Protein AF-A0A9N9JB20-F1 (afdb_monomer_lite)

Structure (mmCIF, N/CA/C/O backbone):
data_AF-A0A9N9JB20-F1
#
_entry.id   AF-A0A9N9JB20-F1
#
loop_
_atom_site.group_PDB
_atom_site.id
_atom_site.type_symbol
_atom_site.label_atom_id
_atom_site.label_alt_id
_atom_site.label_comp_id
_atom_site.label_asym_id
_atom_site.label_entity_id
_atom_site.label_seq_id
_atom_site.pdbx_PDB_ins_code
_atom_site.Cartn_x
_atom_site.Cartn_y
_atom_site.Cartn_z
_atom_site.occupancy
_atom_site.B_iso_or_equiv
_atom_site.auth_seq_id
_atom_site.auth_comp_id
_atom_site.auth_asym_id
_atom_site.auth_atom_id
_atom_site.pdbx_PDB_model_num
ATOM 1 N N . TYR A 1 1 ? -13.463 -4.951 7.969 1.00 92.50 1 TYR A N 1
ATOM 2 C CA . TYR A 1 1 ? -14.503 -5.525 8.851 1.00 92.50 1 TYR A CA 1
ATOM 3 C C . TYR A 1 1 ? -14.177 -5.339 10.314 1.00 92.50 1 TYR A C 1
ATOM 5 O O . TYR A 1 1 ? -14.981 -4.736 11.003 1.00 92.50 1 TYR A O 1
ATOM 13 N N . THR A 1 2 ? -13.013 -5.791 10.786 1.00 94.62 2 THR A N 1
ATOM 14 C CA . THR A 1 2 ? -12.654 -5.718 12.212 1.00 94.62 2 THR A CA 1
ATOM 15 C C . THR A 1 2 ? -12.675 -4.298 12.781 1.00 94.62 2 THR A C 1
ATOM 17 O O . THR A 1 2 ? -13.258 -4.097 13.837 1.00 94.62 2 THR A O 1
ATOM 20 N N . SER A 1 3 ? -12.116 -3.312 12.066 1.00 96.00 3 SER A N 1
ATOM 21 C CA . SER A 1 3 ? -12.174 -1.902 12.481 1.00 96.00 3 SER A CA 1
ATOM 22 C C . SER A 1 3 ? -13.611 -1.396 12.612 1.00 96.00 3 SER A C 1
ATOM 24 O O . SER A 1 3 ? -13.996 -0.926 13.671 1.00 96.00 3 SER A O 1
ATOM 26 N N . LEU A 1 4 ? -14.433 -1.602 11.575 1.00 95.94 4 LEU A N 1
ATOM 27 C CA . LEU A 1 4 ? -15.848 -1.211 11.567 1.00 95.94 4 LEU A CA 1
ATOM 28 C C . LEU A 1 4 ? -16.636 -1.840 12.721 1.00 95.94 4 LEU A C 1
ATOM 30 O O . LEU A 1 4 ? -17.477 -1.179 13.316 1.00 95.94 4 LEU A O 1
ATOM 34 N N . TYR A 1 5 ? -16.370 -3.109 13.035 1.00 96.81 5 TYR A N 1
ATOM 35 C CA . TYR A 1 5 ? -17.018 -3.790 14.151 1.00 96.81 5 TYR A CA 1
ATOM 36 C C . TYR A 1 5 ? -16.593 -3.204 15.503 1.00 96.81 5 TYR A C 1
ATOM 38 O O . TYR A 1 5 ? -17.445 -2.972 16.355 1.00 96.81 5 TYR A O 1
ATOM 46 N N . ALA A 1 6 ? -15.298 -2.933 15.689 1.00 97.25 6 ALA A N 1
ATOM 47 C CA . ALA A 1 6 ? -14.780 -2.324 16.912 1.00 97.25 6 ALA A CA 1
ATOM 48 C C . ALA A 1 6 ? -15.317 -0.895 17.114 1.00 97.25 6 ALA A C 1
ATOM 50 O O . ALA A 1 6 ? -15.801 -0.579 18.200 1.00 97.25 6 ALA A O 1
ATOM 51 N N . ASP A 1 7 ? -15.317 -0.078 16.056 1.00 96.94 7 ASP A N 1
ATOM 52 C CA . ASP A 1 7 ? -15.863 1.284 16.068 1.00 96.94 7 ASP A CA 1
ATOM 53 C C . ASP A 1 7 ? -17.374 1.274 16.351 1.00 96.94 7 ASP A C 1
ATOM 55 O O . ASP A 1 7 ? -17.862 2.074 17.148 1.00 96.94 7 ASP A O 1
ATOM 59 N N . TYR A 1 8 ? -18.118 0.336 15.752 1.00 97.62 8 TYR A N 1
ATOM 60 C CA . TYR A 1 8 ? -19.545 0.157 16.023 1.00 97.62 8 TYR A CA 1
ATOM 61 C C . TYR A 1 8 ? -19.809 -0.260 17.473 1.00 97.62 8 TYR A C 1
ATOM 63 O O . TYR A 1 8 ? -20.662 0.336 18.124 1.00 97.62 8 TYR A O 1
ATOM 71 N N . ALA A 1 9 ? -19.079 -1.250 17.995 1.00 96.94 9 ALA A N 1
ATOM 72 C CA . ALA A 1 9 ? -19.239 -1.715 19.371 1.00 96.94 9 ALA A CA 1
ATOM 73 C C . ALA A 1 9 ? -18.931 -0.603 20.386 1.00 96.94 9 ALA A C 1
ATOM 75 O O . ALA A 1 9 ? -19.687 -0.414 21.336 1.00 96.94 9 ALA A O 1
ATOM 76 N N . PHE A 1 10 ? -17.867 0.171 20.148 1.00 97.62 10 PHE A N 1
ATOM 77 C CA . PHE A 1 10 ? -17.539 1.351 20.943 1.00 97.62 10 PHE A CA 1
ATOM 78 C C . PHE A 1 10 ? -18.655 2.401 20.873 1.00 97.62 10 PHE A C 1
ATOM 80 O O . PHE A 1 10 ? -19.163 2.832 21.904 1.00 97.62 10 PHE A O 1
ATOM 87 N N . ALA A 1 11 ? -19.099 2.771 19.669 1.00 97.25 11 ALA A N 1
ATOM 88 C CA . ALA A 1 11 ? -20.143 3.777 19.488 1.00 97.25 11 ALA A CA 1
ATOM 89 C C . ALA A 1 11 ? -21.487 3.362 20.114 1.00 97.25 11 ALA A C 1
ATOM 91 O O . ALA A 1 11 ? -22.159 4.188 20.728 1.00 97.25 11 ALA A O 1
ATOM 92 N N . ALA A 1 12 ? -21.864 2.087 19.995 1.00 97.06 12 ALA A N 1
ATOM 93 C CA . ALA A 1 12 ? -23.092 1.541 20.569 1.00 97.06 12 ALA A CA 1
ATOM 94 C C . ALA A 1 12 ? -23.058 1.472 22.106 1.00 97.06 12 ALA A C 1
ATOM 96 O O . ALA A 1 12 ? -24.106 1.548 22.743 1.00 97.06 12 ALA A O 1
ATOM 97 N N . ALA A 1 13 ? -21.872 1.366 22.709 1.00 95.81 13 ALA A N 1
ATOM 98 C CA . ALA A 1 13 ? -21.700 1.333 24.159 1.00 95.81 13 ALA A CA 1
ATOM 99 C C . ALA A 1 13 ? -21.730 2.730 24.818 1.00 95.81 13 ALA A C 1
ATOM 101 O O . ALA A 1 13 ? -22.055 2.837 26.001 1.00 95.81 13 ALA A O 1
ATOM 102 N N . ILE A 1 14 ? -21.478 3.810 24.063 1.00 95.62 14 ILE A N 1
ATOM 103 C CA . ILE A 1 14 ? -21.560 5.200 24.554 1.00 95.62 14 ILE A CA 1
ATOM 104 C C . ILE A 1 14 ? -22.923 5.546 25.185 1.00 95.62 14 ILE A C 1
ATOM 106 O O . ILE A 1 14 ? -22.920 6.022 26.320 1.00 95.62 14 ILE A O 1
ATOM 110 N N . PRO A 1 15 ? -24.083 5.359 24.518 1.00 95.44 15 PRO A N 1
ATOM 111 C CA . PRO A 1 15 ? -25.370 5.742 25.104 1.00 95.44 15 PRO A CA 1
ATOM 112 C C . PRO A 1 15 ? -25.672 4.982 26.400 1.00 95.44 15 PRO A C 1
ATOM 114 O O . PRO A 1 15 ? -26.146 5.592 27.354 1.00 95.44 15 PRO A O 1
ATOM 117 N N . ILE A 1 16 ? -25.320 3.693 26.460 1.00 94.12 16 ILE A N 1
ATOM 118 C CA . ILE A 1 16 ? -25.512 2.842 27.644 1.00 94.12 16 ILE A CA 1
ATOM 119 C C . ILE A 1 16 ? -24.670 3.366 28.813 1.00 94.12 16 ILE A C 1
ATOM 121 O O . ILE A 1 16 ? -25.163 3.508 29.929 1.00 94.12 16 ILE A O 1
ATOM 125 N N . LEU A 1 17 ? -23.407 3.716 28.552 1.00 93.19 17 LEU A N 1
ATOM 126 C CA . LEU A 1 17 ? -22.526 4.290 29.566 1.00 93.19 17 LEU A CA 1
ATOM 127 C C . LEU A 1 17 ? -23.068 5.628 30.089 1.00 93.19 17 LEU A C 1
ATOM 129 O O . LEU A 1 17 ? -23.046 5.880 31.291 1.00 93.19 17 LEU A O 1
ATOM 133 N N . VAL A 1 18 ? -23.564 6.489 29.197 1.00 93.69 18 VAL A N 1
ATOM 134 C CA . VAL A 1 18 ? -24.140 7.789 29.573 1.00 93.69 18 VAL A CA 1
ATOM 135 C C . VAL A 1 18 ? -25.374 7.617 30.459 1.00 93.69 18 VAL A C 1
ATOM 137 O O . VAL A 1 18 ? -25.566 8.408 31.379 1.00 93.69 18 VAL A O 1
ATOM 140 N N . GLU A 1 19 ? -26.205 6.611 30.200 1.00 93.62 19 GLU A N 1
ATOM 141 C CA . GLU A 1 19 ? -27.372 6.298 31.027 1.00 93.62 19 GLU A CA 1
ATOM 142 C C . GLU A 1 19 ? -26.961 5.795 32.417 1.00 93.62 19 GLU A C 1
ATOM 144 O O . GLU A 1 19 ? -27.399 6.365 33.414 1.00 93.62 19 GLU A O 1
ATOM 149 N N . GLN A 1 20 ? -26.019 4.847 32.501 1.00 91.38 20 GLN A N 1
ATOM 150 C CA . GLN A 1 20 ? -25.495 4.359 33.786 1.00 91.38 20 GLN A CA 1
ATOM 151 C C . GLN A 1 20 ? -24.885 5.479 34.640 1.00 91.38 20 GLN A C 1
ATOM 153 O O . GLN A 1 20 ? -25.087 5.512 35.852 1.00 91.38 20 GLN A O 1
ATOM 158 N N . LEU A 1 21 ? -24.183 6.424 34.007 1.00 90.69 21 LEU A N 1
ATOM 159 C CA . LEU A 1 21 ? -23.616 7.593 34.684 1.00 90.69 21 LEU A CA 1
ATOM 160 C C . LEU A 1 21 ? -24.681 8.589 35.163 1.00 90.69 21 LEU A C 1
ATOM 162 O O . LEU A 1 21 ? -24.463 9.275 36.156 1.00 90.69 21 LEU A O 1
ATOM 166 N N . LYS A 1 22 ? -25.811 8.712 34.456 1.00 93.88 22 LYS A N 1
ATOM 167 C CA . LYS A 1 22 ? -26.908 9.613 34.845 1.00 93.88 22 LYS A CA 1
ATOM 168 C C . LYS A 1 22 ? -27.728 9.069 36.005 1.00 93.88 22 LYS A C 1
ATOM 170 O O . LYS A 1 22 ? -28.198 9.853 36.821 1.00 93.88 22 LYS A O 1
ATOM 175 N N . GLU A 1 23 ? -27.926 7.757 36.045 1.00 92.31 23 GLU A N 1
ATOM 176 C CA . GLU A 1 23 ? -28.722 7.091 37.078 1.00 92.31 23 GLU A CA 1
ATOM 177 C C . GLU A 1 23 ? -27.938 6.828 38.374 1.00 92.31 23 GLU A C 1
ATOM 179 O O . GLU A 1 23 ? -28.487 6.239 39.300 1.00 92.31 23 GLU A O 1
ATOM 184 N N . ASP A 1 24 ? -26.671 7.265 38.448 1.00 81.56 24 ASP A N 1
ATOM 185 C CA . ASP A 1 24 ? -25.741 6.993 39.559 1.00 81.56 24 ASP A CA 1
ATOM 186 C C . ASP A 1 24 ? -25.660 5.485 39.888 1.00 81.56 24 ASP A C 1
ATOM 188 O O . ASP A 1 24 ? -25.503 5.051 41.032 1.00 81.56 24 ASP A O 1
ATOM 192 N N . ASN A 1 25 ? -25.813 4.666 38.842 1.00 83.25 25 ASN A N 1
ATOM 193 C CA . ASN A 1 25 ? -25.806 3.215 38.914 1.00 83.25 25 ASN A CA 1
ATOM 194 C C . ASN A 1 25 ? -24.368 2.682 38.959 1.00 83.25 25 ASN A C 1
ATOM 196 O O . ASN A 1 25 ? -23.417 3.312 38.490 1.00 83.25 25 ASN A O 1
ATOM 200 N N . TYR A 1 26 ? -24.200 1.462 39.478 1.00 86.12 26 TYR A N 1
ATOM 201 C CA . TYR A 1 26 ? -22.916 0.769 39.401 1.00 86.12 26 TYR A CA 1
ATOM 202 C C . TYR A 1 26 ? -22.515 0.559 37.937 1.00 86.12 26 TYR A C 1
ATOM 204 O O . TYR A 1 26 ? -23.263 -0.032 37.157 1.00 86.12 26 TYR A O 1
ATOM 212 N N . LEU A 1 27 ? -21.317 1.024 37.576 1.00 87.50 27 LEU A N 1
ATOM 213 C CA . LEU A 1 27 ? -20.781 0.845 36.232 1.00 87.50 27 LEU A CA 1
ATOM 214 C C . LEU A 1 27 ? -20.499 -0.631 35.959 1.00 87.50 27 LEU A C 1
ATOM 216 O O . LEU A 1 27 ? -19.773 -1.288 36.710 1.00 87.50 27 LEU A O 1
ATOM 220 N N . ASP A 1 28 ? -21.024 -1.133 34.844 1.00 91.94 28 ASP A N 1
ATOM 221 C CA . ASP A 1 28 ? -20.719 -2.487 34.402 1.00 91.94 28 ASP A CA 1
ATOM 222 C C . ASP A 1 28 ? -19.271 -2.553 33.896 1.00 91.94 28 ASP A C 1
ATOM 224 O O . ASP A 1 28 ? -18.893 -1.940 32.893 1.00 91.94 28 ASP A O 1
ATOM 228 N N . ILE A 1 29 ? -18.441 -3.332 34.588 1.00 93.38 29 ILE A N 1
ATOM 229 C CA . ILE A 1 29 ? -17.039 -3.528 34.221 1.00 93.38 29 ILE A CA 1
ATOM 230 C C . ILE A 1 29 ? -16.881 -4.117 32.815 1.00 93.38 29 ILE A C 1
ATOM 232 O O . ILE A 1 29 ? -15.920 -3.790 32.120 1.00 93.38 29 ILE A O 1
ATOM 236 N N . GLN A 1 30 ? -17.826 -4.947 32.364 1.00 95.44 30 GLN A N 1
ATOM 237 C CA . GLN A 1 30 ? -17.799 -5.524 31.023 1.00 95.44 30 GLN A CA 1
ATOM 238 C C . GLN A 1 30 ? -17.970 -4.432 29.965 1.00 95.44 30 GLN A C 1
ATOM 240 O O . GLN A 1 30 ? -17.252 -4.434 28.964 1.00 95.44 30 GLN A O 1
ATOM 245 N N . LEU A 1 31 ? -18.851 -3.457 30.221 1.00 94.69 31 LEU A N 1
ATOM 246 C CA . LEU A 1 31 ? -19.066 -2.303 29.350 1.00 94.69 31 LEU A CA 1
ATOM 247 C C . LEU A 1 31 ? -17.811 -1.428 29.270 1.00 94.69 31 LEU A C 1
ATOM 249 O O . LEU A 1 31 ? -17.410 -1.023 28.181 1.00 94.69 31 LEU A O 1
ATOM 253 N N . ILE A 1 32 ? -17.144 -1.188 30.403 1.00 94.50 32 ILE A N 1
ATOM 254 C CA . ILE A 1 32 ? -15.884 -0.429 30.439 1.00 94.50 32 ILE A CA 1
ATOM 255 C C . ILE A 1 32 ? -14.799 -1.142 29.622 1.00 94.50 32 ILE A C 1
ATOM 257 O O . ILE A 1 32 ? -14.132 -0.516 28.796 1.00 94.50 32 ILE A O 1
ATOM 261 N N . VAL A 1 33 ? -14.622 -2.453 29.814 1.00 96.75 33 VAL A N 1
ATOM 262 C CA . VAL A 1 33 ? -13.631 -3.239 29.063 1.00 96.75 33 VAL A CA 1
ATOM 263 C C . VAL A 1 33 ? -13.950 -3.231 27.566 1.00 96.75 33 VAL A C 1
ATOM 265 O O . VAL A 1 33 ? -13.049 -3.008 26.756 1.00 96.75 33 VAL A O 1
ATOM 268 N N . LEU A 1 34 ? -15.221 -3.408 27.191 1.00 96.81 34 LEU A N 1
ATOM 269 C CA . LEU A 1 34 ? -15.679 -3.324 25.803 1.00 96.81 34 LEU A CA 1
ATOM 270 C C . LEU A 1 34 ? -15.350 -1.959 25.188 1.00 96.81 34 LEU A C 1
ATOM 272 O O . LEU A 1 34 ? -14.844 -1.905 24.070 1.00 96.81 34 LEU A O 1
ATOM 276 N N . MET A 1 35 ? -15.588 -0.872 25.923 1.00 96.50 35 MET A N 1
ATOM 277 C CA . MET A 1 35 ? -15.289 0.493 25.487 1.00 96.50 35 MET A CA 1
ATOM 278 C C . MET A 1 35 ? -13.790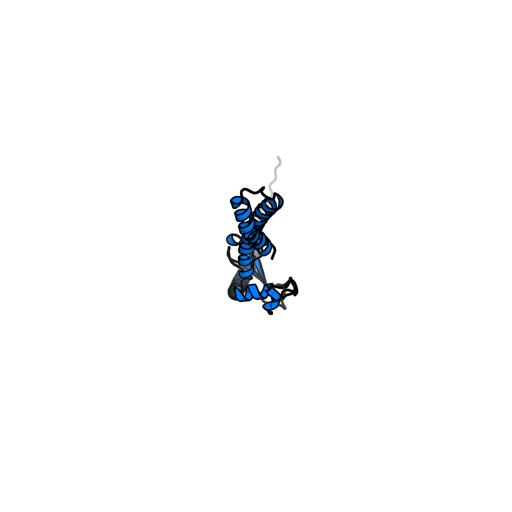 0.703 25.255 1.00 96.50 35 MET A C 1
ATOM 280 O O . MET A 1 35 ? -13.393 1.214 24.209 1.00 96.50 35 MET A O 1
ATOM 284 N N . ILE A 1 36 ? -12.943 0.277 26.197 1.00 97.00 36 ILE A N 1
ATOM 285 C CA . ILE A 1 36 ? -11.486 0.433 26.086 1.00 97.00 36 ILE A CA 1
ATOM 286 C C . ILE A 1 36 ? -10.948 -0.368 24.899 1.00 97.00 36 ILE A C 1
ATOM 288 O O . ILE A 1 36 ? -10.198 0.165 24.079 1.00 97.00 36 ILE A O 1
ATOM 292 N N . LEU A 1 37 ? -11.334 -1.642 24.785 1.00 97.38 37 LEU A N 1
ATOM 293 C CA . LEU A 1 37 ? -10.872 -2.502 23.698 1.00 97.38 37 LEU A CA 1
ATOM 294 C C . LEU A 1 37 ? -11.432 -2.047 22.346 1.00 97.38 37 LEU A C 1
ATOM 296 O O . LEU A 1 37 ? -10.683 -1.988 21.373 1.00 97.38 37 LEU A O 1
ATOM 300 N N . GLY A 1 38 ? -12.714 -1.684 22.288 1.00 97.50 38 GLY A N 1
ATOM 301 C CA . GLY A 1 38 ? -13.365 -1.158 21.090 1.00 97.50 38 GLY A CA 1
ATOM 302 C C . GLY A 1 38 ? -12.679 0.106 20.580 1.00 97.50 38 GLY A C 1
ATOM 303 O O . GLY A 1 38 ? -12.332 0.174 19.405 1.00 97.50 38 GLY A O 1
ATOM 304 N N . PHE A 1 39 ? -12.375 1.054 21.471 1.00 97.50 39 PHE A N 1
ATOM 305 C CA . PHE A 1 39 ? -11.629 2.261 21.121 1.00 97.50 39 PHE A CA 1
ATOM 306 C C . PHE A 1 39 ? -10.208 1.954 20.632 1.00 97.50 39 PHE A C 1
ATOM 308 O O . PHE A 1 39 ? -9.802 2.434 19.574 1.00 97.50 39 PHE A O 1
ATOM 315 N N . LEU A 1 40 ? -9.450 1.140 21.377 1.00 97.88 40 LEU A N 1
ATOM 316 C CA . LEU A 1 40 ? -8.057 0.831 21.050 1.00 97.88 40 LEU A CA 1
ATOM 317 C C . LEU A 1 40 ? -7.940 0.120 19.696 1.00 97.88 40 LEU A C 1
ATOM 319 O O . LEU A 1 40 ? -7.156 0.534 18.839 1.00 97.88 40 LEU A O 1
ATOM 323 N N . PHE A 1 41 ? -8.722 -0.943 19.495 1.00 97.19 41 PHE A N 1
ATOM 324 C CA . PHE A 1 41 ? -8.703 -1.701 18.247 1.00 97.19 41 PHE A CA 1
ATOM 325 C C . PHE A 1 41 ? -9.339 -0.926 17.096 1.00 97.19 41 PHE A C 1
ATOM 327 O O . PHE A 1 41 ? -8.809 -0.982 15.988 1.00 97.19 41 PHE A O 1
ATOM 334 N N . GLY A 1 42 ? -10.420 -0.185 17.341 1.00 97.62 42 GLY A N 1
ATOM 335 C CA . GLY A 1 42 ? -11.061 0.675 16.350 1.00 97.62 42 GLY A CA 1
ATOM 336 C C . GLY A 1 42 ? -10.084 1.703 15.790 1.00 97.62 42 GLY A C 1
ATOM 337 O O . GLY A 1 42 ? -9.765 1.679 14.600 1.00 97.62 42 GLY A O 1
ATOM 338 N N . LEU A 1 43 ? -9.475 2.506 16.666 1.00 96.94 43 LEU A N 1
ATOM 339 C CA . LEU A 1 43 ? -8.506 3.531 16.279 1.00 96.94 43 LEU A CA 1
ATOM 340 C C . LEU A 1 43 ? -7.295 2.942 15.538 1.00 96.94 43 LEU A C 1
ATOM 342 O O . LEU A 1 43 ? -6.930 3.420 14.458 1.00 96.94 43 LEU A O 1
ATOM 346 N N . LEU A 1 44 ? -6.678 1.892 16.093 1.00 97.62 44 LEU A N 1
ATOM 347 C CA . LEU A 1 44 ? -5.479 1.278 15.519 1.00 97.62 44 LEU A CA 1
ATOM 348 C C . LEU A 1 44 ? -5.761 0.656 14.145 1.00 97.62 44 LEU A C 1
ATOM 350 O O . LEU A 1 44 ? -5.031 0.903 13.182 1.00 97.62 44 LEU A O 1
ATOM 354 N N . LEU A 1 45 ? -6.821 -0.149 14.040 1.00 97.44 45 LEU A N 1
ATOM 355 C CA . LEU A 1 45 ? -7.147 -0.866 12.810 1.00 97.44 45 LEU A CA 1
ATOM 356 C C . LEU A 1 45 ? -7.709 0.065 11.742 1.00 97.44 45 LEU A C 1
ATOM 358 O O . LEU A 1 45 ? -7.457 -0.167 10.559 1.00 97.44 45 LEU A O 1
ATOM 362 N N . THR A 1 46 ? -8.422 1.125 12.120 1.00 97.38 46 THR A N 1
ATOM 363 C CA . THR A 1 46 ? -8.857 2.159 11.177 1.00 97.38 46 THR A CA 1
ATOM 364 C C . THR A 1 46 ? -7.650 2.887 10.594 1.00 97.38 46 THR A C 1
ATOM 366 O O . THR A 1 46 ? -7.519 2.942 9.370 1.00 97.38 46 THR A O 1
ATOM 369 N N . GLY A 1 47 ? -6.699 3.335 11.422 1.00 96.56 47 GLY A N 1
ATOM 370 C CA . GLY A 1 47 ? -5.454 3.944 10.939 1.00 96.56 47 GLY A CA 1
ATOM 371 C C . GLY A 1 47 ? -4.664 3.018 10.006 1.00 96.56 47 GLY A C 1
ATOM 372 O O . GLY A 1 47 ? -4.282 3.412 8.902 1.00 96.56 47 GLY A O 1
ATOM 373 N N . PHE A 1 48 ? -4.493 1.755 10.404 1.00 96.31 48 PHE A N 1
ATOM 374 C CA . PHE A 1 48 ? -3.830 0.737 9.587 1.00 96.31 48 PHE A CA 1
ATOM 375 C C . PHE A 1 48 ? -4.546 0.507 8.246 1.00 96.31 48 PHE A C 1
ATOM 377 O O . PHE A 1 48 ? -3.910 0.494 7.191 1.00 96.31 48 PHE A O 1
ATOM 384 N N . THR A 1 49 ? -5.877 0.392 8.264 1.00 95.88 49 THR A N 1
ATOM 385 C CA . THR A 1 49 ? -6.693 0.185 7.058 1.00 95.88 49 THR A CA 1
ATOM 386 C C . THR A 1 49 ? -6.562 1.359 6.094 1.00 95.88 49 THR A C 1
ATOM 388 O O . THR A 1 49 ? -6.406 1.142 4.893 1.00 95.88 49 THR A O 1
ATOM 391 N N . LEU A 1 50 ? -6.575 2.598 6.593 1.00 95.69 50 LEU A N 1
ATOM 392 C CA . LEU A 1 50 ? -6.413 3.792 5.761 1.00 95.69 50 LEU A CA 1
ATOM 393 C C . LEU A 1 50 ? -5.057 3.795 5.052 1.00 95.69 50 LEU A C 1
ATOM 395 O O . LEU A 1 50 ? -5.003 3.950 3.831 1.00 95.69 50 LEU A O 1
ATOM 399 N N . VAL A 1 51 ? -3.969 3.545 5.785 1.00 95.56 51 VAL A N 1
ATOM 400 C CA . VAL A 1 51 ? -2.621 3.477 5.204 1.00 95.56 51 VAL A CA 1
ATOM 401 C C . VAL A 1 51 ? -2.538 2.372 4.147 1.00 95.56 51 VAL A C 1
ATOM 403 O O . VAL A 1 51 ? -2.127 2.633 3.016 1.00 95.56 51 VAL A O 1
ATOM 406 N N . HIS A 1 52 ? -3.004 1.162 4.453 1.00 95.06 52 HIS A N 1
ATOM 407 C CA . HIS A 1 52 ? -2.985 0.047 3.500 1.00 95.06 52 HIS A CA 1
ATOM 408 C C . HIS A 1 52 ? -3.882 0.278 2.279 1.00 95.06 52 HIS A C 1
ATOM 410 O O . HIS A 1 52 ? -3.537 -0.139 1.172 1.00 95.06 52 HIS A O 1
ATOM 416 N N . THR A 1 53 ? -4.982 1.014 2.437 1.00 95.00 53 THR A N 1
ATOM 417 C CA . THR A 1 53 ? -5.823 1.435 1.311 1.00 95.00 53 THR A CA 1
ATOM 418 C C . THR A 1 53 ? -5.031 2.320 0.350 1.00 95.00 53 THR A C 1
ATOM 420 O O . THR A 1 53 ? -5.114 2.129 -0.863 1.00 95.00 53 THR A O 1
ATOM 423 N N . THR A 1 54 ? -4.194 3.236 0.853 1.00 94.50 54 THR A N 1
ATOM 424 C CA . THR A 1 54 ? -3.333 4.050 -0.027 1.00 94.50 54 THR A CA 1
ATOM 425 C C . THR A 1 54 ? -2.327 3.201 -0.804 1.00 94.50 54 THR A C 1
ATOM 427 O O . THR A 1 54 ? -2.121 3.436 -1.996 1.00 94.50 54 THR A O 1
ATOM 430 N N . TYR A 1 55 ? -1.756 2.174 -0.170 1.00 95.19 55 TYR A N 1
ATOM 431 C CA . TYR A 1 55 ? -0.821 1.252 -0.816 1.00 95.19 55 TYR A CA 1
ATOM 432 C C . TYR A 1 55 ? -1.501 0.466 -1.936 1.00 95.19 55 TYR A C 1
ATOM 434 O O . TYR A 1 55 ? -0.972 0.395 -3.044 1.00 95.19 55 TYR A O 1
ATOM 442 N N . LEU A 1 56 ? -2.718 -0.018 -1.691 1.00 94.06 56 LEU A N 1
ATOM 443 C CA . LEU A 1 56 ? -3.522 -0.731 -2.678 1.00 94.06 56 LEU A CA 1
ATOM 444 C C . LEU A 1 56 ? -3.901 0.161 -3.869 1.00 94.06 56 LEU A C 1
ATOM 446 O O . LEU A 1 56 ? -3.738 -0.235 -5.022 1.00 94.06 56 LEU A O 1
ATOM 450 N N . LEU A 1 57 ? -4.309 1.408 -3.617 1.00 94.56 57 LEU A N 1
ATOM 451 C CA . LEU A 1 57 ? -4.606 2.382 -4.676 1.00 94.56 57 LEU A CA 1
ATOM 452 C C . LEU A 1 57 ? -3.379 2.747 -5.512 1.00 94.56 57 LEU A C 1
ATOM 454 O O . LEU A 1 57 ? -3.513 3.176 -6.656 1.00 94.56 57 LEU A O 1
ATOM 458 N N . GLN A 1 58 ? -2.179 2.578 -4.971 1.00 93.62 58 GLN A N 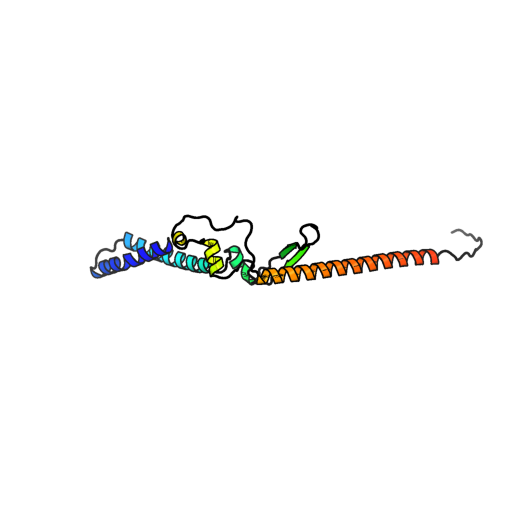1
ATOM 459 C CA . GLN A 1 58 ? -0.927 2.854 -5.668 1.00 93.62 58 GLN A CA 1
ATOM 460 C C . GLN A 1 58 ? -0.250 1.577 -6.173 1.00 93.62 58 GLN A C 1
ATOM 462 O O . GLN A 1 58 ? 0.829 1.683 -6.745 1.00 93.62 58 GLN A O 1
ATOM 467 N N . ASN A 1 59 ? -0.878 0.410 -5.994 1.00 94.88 59 ASN A N 1
ATOM 468 C CA . ASN A 1 59 ? -0.318 -0.906 -6.297 1.00 94.88 59 ASN A CA 1
ATOM 469 C C . ASN A 1 59 ? 1.104 -1.067 -5.737 1.00 94.88 59 ASN A C 1
ATOM 471 O O . ASN A 1 59 ? 2.068 -1.235 -6.480 1.00 94.88 59 ASN A O 1
ATOM 475 N N . ARG A 1 60 ? 1.231 -0.888 -4.419 1.00 93.50 60 ARG A N 1
ATOM 476 C CA . ARG A 1 60 ? 2.481 -1.059 -3.676 1.00 93.50 60 ARG A CA 1
ATOM 477 C C . ARG A 1 60 ? 2.286 -2.027 -2.528 1.00 93.50 60 ARG A C 1
ATOM 479 O O . ARG A 1 60 ? 1.273 -1.973 -1.836 1.00 93.50 60 ARG A O 1
ATOM 486 N N . THR A 1 61 ? 3.284 -2.858 -2.275 1.00 93.00 61 THR A N 1
ATOM 487 C CA . THR A 1 61 ? 3.364 -3.638 -1.036 1.00 93.00 61 THR A CA 1
ATOM 488 C C . THR A 1 61 ? 3.949 -2.798 0.103 1.00 93.00 61 THR A C 1
ATOM 490 O O . THR A 1 61 ? 4.568 -1.755 -0.117 1.00 93.00 61 THR A O 1
ATOM 493 N N . THR A 1 62 ? 3.800 -3.256 1.349 1.00 93.31 62 THR A N 1
ATOM 494 C CA . THR A 1 62 ? 4.406 -2.591 2.517 1.00 93.31 62 THR A CA 1
ATOM 495 C C . THR A 1 62 ? 5.936 -2.518 2.420 1.00 93.31 62 THR A C 1
ATOM 497 O O . THR A 1 62 ? 6.540 -1.521 2.801 1.00 93.31 62 THR A O 1
ATOM 500 N N . ILE A 1 63 ? 6.590 -3.540 1.861 1.00 91.19 63 ILE A N 1
ATOM 501 C CA . ILE A 1 63 ? 8.054 -3.545 1.678 1.00 91.19 63 ILE A CA 1
ATOM 502 C C . ILE A 1 63 ? 8.474 -2.474 0.662 1.00 91.19 63 ILE A C 1
ATOM 504 O O . ILE A 1 63 ? 9.470 -1.764 0.841 1.00 91.19 63 ILE A O 1
ATOM 508 N N . GLU A 1 64 ? 7.703 -2.332 -0.413 1.00 90.56 64 GLU A N 1
ATOM 509 C CA . GLU A 1 64 ? 7.928 -1.295 -1.417 1.00 90.56 64 GLU A CA 1
ATOM 510 C C . GLU A 1 64 ? 7.652 0.104 -0.874 1.00 90.56 64 GLU A C 1
ATOM 512 O O . GLU A 1 64 ? 8.383 1.028 -1.223 1.00 90.56 64 GLU A O 1
ATOM 517 N N . SER A 1 65 ? 6.642 0.281 -0.016 1.00 90.19 65 SER A N 1
ATOM 518 C CA . SER A 1 65 ? 6.301 1.592 0.541 1.00 90.19 65 SER A CA 1
ATOM 519 C C . SER A 1 65 ? 7.369 2.111 1.507 1.00 90.19 65 SER A C 1
ATOM 521 O O . SER A 1 65 ? 7.729 3.286 1.421 1.00 90.19 65 SER A O 1
ATOM 523 N N . ILE A 1 66 ? 7.938 1.241 2.351 1.00 92.62 66 ILE A N 1
ATOM 524 C CA . ILE A 1 66 ? 9.004 1.588 3.309 1.00 92.62 66 ILE A CA 1
ATOM 525 C C . ILE A 1 66 ? 10.240 2.141 2.593 1.00 92.62 66 ILE A C 1
ATOM 527 O O . ILE A 1 66 ? 10.835 3.126 3.023 1.00 92.62 66 ILE A O 1
ATOM 531 N N . SER A 1 67 ? 10.621 1.520 1.479 1.00 91.38 67 SER A N 1
ATOM 532 C CA . SER A 1 67 ? 11.835 1.867 0.732 1.00 91.38 67 SER A CA 1
ATOM 533 C C . SER A 1 67 ? 11.573 2.797 -0.454 1.00 91.38 67 SER A C 1
ATOM 535 O O . SER A 1 67 ? 12.501 3.161 -1.168 1.00 91.38 67 SER A O 1
ATOM 537 N N . PHE A 1 68 ? 10.329 3.228 -0.672 1.00 89.50 68 PHE A N 1
ATOM 538 C CA . PHE A 1 68 ? 9.907 3.836 -1.932 1.00 89.50 68 PHE A CA 1
ATOM 539 C C . PHE A 1 68 ? 10.761 5.025 -2.381 1.00 89.50 68 PHE A C 1
ATOM 541 O O . PHE A 1 68 ? 11.122 5.117 -3.549 1.00 89.50 68 PHE A O 1
ATOM 548 N N . ARG A 1 69 ? 11.084 5.943 -1.461 1.00 89.62 69 ARG A N 1
ATOM 549 C CA . ARG A 1 69 ? 11.785 7.190 -1.808 1.00 89.62 69 ARG A CA 1
ATOM 550 C C . ARG A 1 69 ? 13.244 6.980 -2.214 1.00 89.62 69 ARG A C 1
ATOM 552 O O . ARG A 1 69 ? 13.784 7.825 -2.915 1.00 89.62 69 ARG A O 1
ATOM 559 N N . SER A 1 70 ? 13.873 5.893 -1.776 1.00 90.88 70 SER A N 1
ATOM 560 C CA . SER A 1 70 ? 15.285 5.595 -2.047 1.00 90.88 70 SER A CA 1
ATOM 561 C C . SER A 1 70 ? 15.485 4.395 -2.970 1.00 90.88 70 SER A C 1
ATOM 563 O O . SER A 1 70 ? 16.570 4.229 -3.519 1.00 90.88 70 SER A O 1
ATOM 565 N N . ARG A 1 71 ? 14.461 3.558 -3.159 1.00 90.88 71 ARG A N 1
ATOM 566 C CA . ARG A 1 71 ? 14.564 2.324 -3.934 1.00 90.88 71 ARG A CA 1
ATOM 567 C C . ARG A 1 71 ? 14.665 2.603 -5.426 1.00 90.88 71 ARG A C 1
ATOM 569 O O . ARG A 1 71 ? 13.859 3.334 -6.000 1.00 90.88 71 ARG A O 1
ATOM 576 N N . THR A 1 72 ? 15.624 1.932 -6.045 1.00 91.56 72 THR A N 1
ATOM 577 C CA . THR A 1 72 ? 15.788 1.819 -7.490 1.00 91.56 72 THR A CA 1
ATOM 578 C C . THR A 1 72 ? 15.620 0.357 -7.893 1.00 91.56 72 THR A C 1
ATOM 580 O O . THR A 1 72 ? 15.959 -0.559 -7.141 1.00 91.56 72 THR A O 1
ATOM 583 N N . TYR A 1 73 ? 15.057 0.125 -9.073 1.00 90.62 73 TYR A N 1
ATOM 584 C CA . TYR A 1 73 ? 14.896 -1.204 -9.648 1.00 90.62 73 TYR A CA 1
ATOM 585 C C . TYR A 1 73 ? 15.818 -1.335 -10.848 1.00 90.62 73 TYR A C 1
ATOM 587 O O . TYR A 1 73 ? 15.777 -0.495 -11.746 1.00 90.62 73 TYR A O 1
ATOM 595 N N . HIS A 1 74 ? 16.612 -2.401 -10.872 1.00 91.38 74 HIS A N 1
ATOM 596 C CA . HIS A 1 74 ? 17.380 -2.801 -12.045 1.00 91.38 74 HIS A CA 1
ATOM 597 C C . HIS A 1 74 ? 16.557 -3.821 -12.825 1.00 91.38 74 HIS A C 1
ATOM 599 O O . HIS A 1 74 ? 16.329 -4.936 -12.358 1.00 91.38 74 HIS A O 1
ATOM 605 N N . VAL A 1 75 ? 16.070 -3.417 -13.992 1.00 91.50 75 VAL A N 1
ATOM 606 C CA . VAL A 1 75 ? 15.211 -4.237 -14.843 1.00 91.50 75 VAL A CA 1
ATOM 607 C C . VAL A 1 75 ? 16.016 -4.668 -16.059 1.00 91.50 75 VAL A C 1
ATOM 609 O O . VAL A 1 75 ? 16.548 -3.835 -16.794 1.00 91.50 75 VAL A O 1
ATOM 612 N N . ARG A 1 76 ? 16.100 -5.982 -16.274 1.00 89.56 76 ARG A N 1
ATOM 613 C CA . ARG A 1 76 ? 16.638 -6.546 -17.510 1.00 89.56 76 ARG A CA 1
ATOM 614 C C . ARG A 1 76 ? 15.553 -6.481 -18.578 1.00 89.56 76 ARG A C 1
ATOM 616 O O . ARG A 1 76 ? 14.490 -7.072 -18.414 1.00 89.56 76 ARG A O 1
ATOM 623 N N . VAL A 1 77 ? 15.841 -5.778 -19.662 1.00 89.50 77 VAL A N 1
ATOM 624 C CA . VAL A 1 77 ? 14.980 -5.688 -20.838 1.00 89.50 77 VAL A CA 1
ATOM 625 C C . VAL A 1 77 ? 15.604 -6.540 -21.931 1.00 89.50 77 VAL A C 1
ATOM 627 O O . VAL A 1 77 ? 16.742 -6.307 -22.328 1.00 89.50 77 VAL A O 1
ATOM 630 N N . GLN A 1 78 ? 14.869 -7.535 -22.409 1.00 87.38 78 GLN A N 1
ATOM 631 C CA . GLN A 1 78 ? 15.273 -8.335 -23.559 1.00 87.38 78 GLN A CA 1
ATOM 632 C C . GLN A 1 78 ? 14.674 -7.714 -24.824 1.00 87.38 78 GLN A C 1
ATOM 634 O O . GLN A 1 78 ? 13.465 -7.495 -24.881 1.00 87.38 78 GLN A O 1
ATOM 639 N N . PHE A 1 79 ? 15.515 -7.379 -25.803 1.00 82.81 79 PHE A N 1
ATOM 640 C CA . PHE A 1 79 ? 15.066 -6.746 -27.050 1.00 82.81 79 PHE A CA 1
ATOM 641 C C . PHE A 1 79 ? 14.699 -7.772 -28.109 1.00 82.81 79 PHE A C 1
ATOM 643 O O . PHE A 1 79 ? 13.751 -7.564 -28.861 1.00 82.81 79 PHE A O 1
ATOM 650 N N . ASP A 1 80 ? 15.462 -8.860 -28.146 1.00 79.31 80 ASP A N 1
ATOM 651 C CA . ASP A 1 80 ? 15.295 -9.956 -29.080 1.00 79.31 80 ASP A CA 1
ATOM 652 C C . ASP A 1 80 ? 15.073 -11.253 -28.301 1.00 79.31 80 ASP A C 1
ATOM 654 O O . ASP A 1 80 ? 15.833 -11.606 -27.396 1.00 79.31 80 ASP A O 1
ATOM 658 N N . THR A 1 81 ? 13.987 -11.943 -28.630 1.00 77.12 81 THR A N 1
ATOM 659 C CA . THR A 1 81 ? 13.643 -13.218 -27.994 1.00 77.12 81 THR A CA 1
ATOM 660 C C . THR A 1 81 ? 14.524 -14.348 -28.529 1.00 77.12 81 THR A C 1
ATOM 662 O O . THR A 1 81 ? 14.785 -15.305 -27.804 1.00 77.12 81 THR A O 1
ATOM 665 N N . GLU A 1 82 ? 15.023 -14.223 -29.762 1.00 82.88 82 GLU A N 1
ATOM 666 C CA . GLU A 1 82 ? 15.830 -15.243 -30.435 1.00 82.88 82 GLU A CA 1
ATOM 667 C C . GLU A 1 82 ? 17.302 -15.189 -30.019 1.00 82.88 82 GLU A C 1
ATOM 669 O O . GLU A 1 82 ? 17.958 -16.227 -29.953 1.00 82.88 82 GLU A O 1
ATOM 674 N N . ASN A 1 83 ? 17.811 -14.003 -29.670 1.00 80.88 83 ASN A N 1
ATOM 675 C CA . ASN A 1 83 ? 19.163 -13.817 -29.154 1.00 80.88 83 ASN A CA 1
ATOM 676 C C . ASN A 1 83 ? 19.162 -13.598 -27.623 1.00 80.88 83 ASN A C 1
ATOM 678 O O . ASN A 1 83 ? 18.921 -12.478 -27.161 1.00 80.88 83 ASN A O 1
ATOM 682 N N . PRO A 1 84 ? 19.523 -14.607 -26.801 1.00 76.12 84 PRO A N 1
ATOM 683 C CA . PRO A 1 84 ? 19.553 -14.487 -25.337 1.00 76.12 84 PRO A CA 1
ATOM 684 C C . PRO A 1 84 ? 20.553 -13.447 -24.810 1.00 76.12 84 PRO A C 1
ATOM 686 O O . PRO A 1 84 ? 20.466 -13.030 -23.649 1.00 76.12 84 PRO A O 1
ATOM 689 N N . LEU A 1 85 ? 21.517 -13.052 -25.647 1.00 77.12 85 LEU A N 1
ATOM 690 C CA . LEU A 1 85 ? 22.530 -12.044 -25.347 1.00 77.12 85 LEU A CA 1
ATOM 691 C C . LEU A 1 85 ? 22.079 -10.628 -25.745 1.00 77.12 85 LEU A C 1
ATOM 693 O O . LEU A 1 85 ? 22.672 -9.660 -25.281 1.00 77.12 85 LEU A O 1
ATOM 697 N N . GLY A 1 86 ? 20.999 -10.493 -26.525 1.00 82.25 86 GLY A N 1
ATOM 698 C CA . GLY A 1 86 ? 20.407 -9.222 -26.954 1.00 82.25 86 GLY A CA 1
ATOM 699 C C . GLY A 1 86 ? 19.559 -8.556 -25.867 1.00 82.25 86 GLY A C 1
ATOM 700 O O . GLY A 1 86 ? 18.357 -8.332 -26.047 1.00 82.25 86 GLY A O 1
ATOM 701 N N . TYR A 1 87 ? 20.165 -8.262 -24.716 1.00 87.44 87 TYR A N 1
ATOM 702 C CA . TYR A 1 87 ? 19.497 -7.609 -23.592 1.00 87.44 87 TYR A CA 1
ATOM 703 C C . TYR A 1 87 ? 20.205 -6.323 -23.170 1.00 87.44 87 TYR A C 1
ATOM 705 O O . TYR A 1 87 ? 21.413 -6.170 -23.315 1.00 87.44 87 TYR A O 1
ATOM 713 N N . GLY A 1 88 ? 19.438 -5.412 -22.582 1.00 87.44 88 GLY A N 1
ATOM 714 C CA . GLY A 1 88 ? 19.945 -4.236 -21.889 1.00 87.44 88 GLY A CA 1
ATOM 715 C C . GLY A 1 88 ? 19.464 -4.223 -20.444 1.00 87.44 88 GLY A C 1
ATOM 716 O O . GLY A 1 88 ? 18.495 -4.894 -20.079 1.00 87.44 88 GLY A O 1
ATOM 717 N N . VAL A 1 89 ? 20.147 -3.461 -19.599 1.00 90.12 89 VAL A N 1
ATOM 718 C CA . VAL A 1 89 ? 19.723 -3.231 -18.215 1.00 90.12 89 VAL A CA 1
ATOM 719 C C . VAL A 1 89 ? 19.331 -1.770 -18.094 1.00 90.12 89 VAL A C 1
ATOM 721 O O . VAL A 1 89 ? 20.091 -0.894 -18.483 1.00 90.12 89 VAL A O 1
ATOM 724 N N . ALA A 1 90 ? 18.146 -1.499 -17.560 1.00 92.19 90 ALA A N 1
ATOM 725 C CA . ALA A 1 90 ? 17.726 -0.148 -17.214 1.00 92.19 90 ALA A CA 1
ATOM 726 C C . ALA A 1 90 ? 17.492 -0.037 -15.715 1.00 92.19 90 ALA A C 1
ATOM 728 O O . ALA A 1 90 ? 17.141 -1.007 -15.042 1.00 92.19 90 ALA A O 1
ATOM 729 N N . THR A 1 91 ? 17.692 1.168 -15.191 1.00 92.38 91 THR A N 1
ATOM 730 C CA . THR A 1 91 ? 17.500 1.459 -13.771 1.00 92.38 91 THR A CA 1
ATOM 731 C C . THR A 1 91 ? 16.418 2.519 -13.611 1.00 92.38 91 THR A C 1
ATOM 733 O O . THR A 1 91 ? 16.431 3.540 -14.301 1.00 92.38 91 THR A O 1
ATOM 736 N N . THR A 1 92 ? 15.465 2.288 -12.709 1.00 92.75 92 THR A N 1
ATOM 737 C CA . THR A 1 92 ? 14.460 3.304 -12.367 1.00 92.75 92 THR A CA 1
ATOM 738 C C . THR A 1 92 ? 15.077 4.431 -11.551 1.00 92.75 92 THR A C 1
ATOM 740 O O . THR A 1 92 ? 16.097 4.257 -10.882 1.00 92.75 92 THR A O 1
ATOM 743 N N . ARG A 1 93 ? 14.428 5.594 -11.553 1.00 92.06 93 ARG A N 1
ATOM 744 C CA . ARG A 1 93 ? 14.791 6.671 -10.630 1.00 92.06 93 ARG A CA 1
ATOM 745 C C . ARG A 1 93 ? 14.262 6.349 -9.224 1.00 92.06 93 ARG A C 1
ATOM 747 O O . ARG A 1 93 ? 13.267 5.626 -9.104 1.00 92.06 93 ARG A O 1
ATOM 754 N N . PRO A 1 94 ? 14.894 6.877 -8.160 1.00 92.25 94 PRO A N 1
ATOM 755 C CA . PRO A 1 94 ? 14.353 6.768 -6.810 1.00 92.25 94 PRO A CA 1
ATOM 756 C C . PRO A 1 94 ? 12.937 7.353 -6.745 1.00 92.25 94 PRO A C 1
ATOM 758 O O . PRO A 1 94 ? 12.694 8.444 -7.263 1.00 92.25 94 PRO A O 1
ATOM 761 N N . GLY A 1 95 ? 11.996 6.637 -6.126 1.00 88.81 95 GLY A N 1
ATOM 762 C CA . GLY A 1 95 ? 10.607 7.096 -6.018 1.00 88.81 95 GLY A CA 1
ATOM 763 C C . GLY A 1 95 ? 9.740 6.873 -7.259 1.00 88.81 95 GLY A C 1
ATOM 764 O O . GLY A 1 95 ? 8.638 7.414 -7.325 1.00 88.81 95 GLY A O 1
ATOM 765 N N . GLU A 1 96 ? 10.181 6.082 -8.237 1.00 92.00 96 GLU A N 1
ATOM 766 C CA . GLU A 1 96 ? 9.313 5.635 -9.331 1.00 92.00 96 GLU A CA 1
ATOM 767 C C . GLU A 1 96 ? 8.582 4.335 -8.980 1.00 92.00 96 GLU A C 1
ATOM 769 O O . GLU A 1 96 ? 9.134 3.428 -8.355 1.00 92.00 96 GLU A O 1
ATOM 774 N N . ASN A 1 97 ? 7.318 4.233 -9.402 1.00 92.62 97 ASN A N 1
ATOM 775 C CA . ASN A 1 97 ? 6.496 3.049 -9.172 1.00 92.62 97 ASN A CA 1
ATOM 776 C C . ASN A 1 97 ? 6.208 2.301 -10.477 1.00 92.62 97 ASN A C 1
ATOM 778 O O . ASN A 1 97 ? 5.348 2.717 -11.256 1.00 92.62 97 ASN A O 1
ATOM 782 N N . LEU A 1 98 ? 6.884 1.165 -10.650 1.00 92.19 98 LEU A N 1
ATOM 783 C CA . LEU A 1 98 ? 6.766 0.291 -11.815 1.00 92.19 98 LEU A CA 1
ATOM 784 C C . LEU A 1 98 ? 5.369 -0.291 -12.025 1.00 92.19 98 LEU A C 1
ATOM 786 O O . LEU A 1 98 ? 5.013 -0.556 -13.165 1.00 92.19 98 LEU A O 1
ATOM 790 N N . TRP A 1 99 ? 4.583 -0.479 -10.966 1.00 93.88 99 TRP A N 1
ATOM 791 C CA . TRP A 1 99 ? 3.309 -1.205 -11.027 1.00 93.88 99 TRP A CA 1
ATOM 792 C C . TRP A 1 99 ? 2.088 -0.296 -10.893 1.00 93.88 99 TRP A C 1
ATOM 794 O O . TRP A 1 99 ? 0.954 -0.773 -10.846 1.00 93.88 99 TRP A O 1
ATOM 804 N N . ASN A 1 100 ? 2.284 1.024 -10.847 1.00 93.75 100 ASN A N 1
ATOM 805 C CA . ASN A 1 100 ? 1.174 1.964 -10.776 1.00 93.75 100 ASN A CA 1
ATOM 806 C C . ASN A 1 100 ? 0.518 2.151 -12.150 1.00 93.75 100 ASN A C 1
ATOM 808 O O . ASN A 1 100 ? 1.050 2.860 -12.999 1.00 93.75 100 ASN A O 1
ATOM 812 N N . LEU A 1 101 ? -0.673 1.584 -12.339 1.00 93.06 101 LEU A N 1
ATOM 813 C CA . LEU A 1 101 ? -1.481 1.733 -13.557 1.00 93.06 101 LEU A CA 1
ATOM 814 C C . LEU A 1 101 ? -2.543 2.843 -13.436 1.00 93.06 101 LEU A C 1
ATOM 816 O O . LEU A 1 101 ? -3.336 3.058 -14.356 1.00 93.06 101 LEU A O 1
ATOM 820 N N . GLY A 1 102 ? -2.599 3.512 -12.282 1.00 92.88 102 GLY A N 1
ATOM 821 C CA . GLY A 1 102 ? -3.657 4.434 -11.886 1.00 92.88 102 GLY A CA 1
ATOM 822 C C . GLY A 1 102 ? -4.640 3.809 -10.892 1.00 92.88 102 GLY A C 1
ATOM 823 O O . GLY A 1 102 ? -4.944 2.618 -10.944 1.00 92.88 102 GLY A O 1
ATOM 824 N N . TRP A 1 103 ? -5.181 4.637 -9.995 1.00 92.75 103 TRP A N 1
ATOM 825 C CA . TRP A 1 103 ? -5.916 4.189 -8.805 1.00 92.75 103 TRP A CA 1
ATOM 826 C C . TRP A 1 103 ? -7.083 3.233 -9.089 1.00 92.75 103 TRP A C 1
ATOM 828 O O . TRP A 1 103 ? -7.236 2.236 -8.389 1.00 92.75 103 TRP A O 1
ATOM 838 N N . LYS A 1 104 ? -7.863 3.477 -10.153 1.00 93.06 104 LYS A N 1
ATOM 839 C CA . LYS A 1 104 ? -8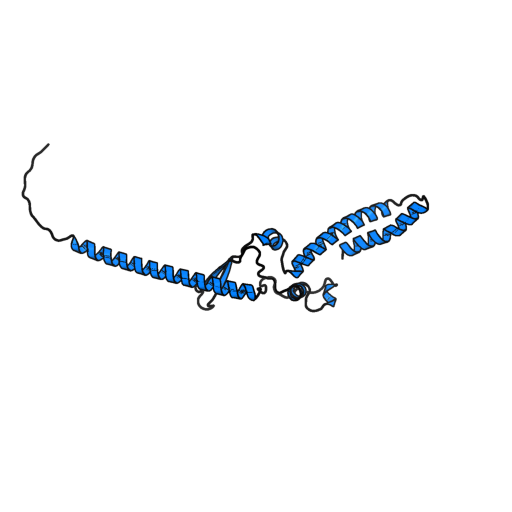.978 2.598 -10.549 1.00 93.06 104 LYS A CA 1
ATOM 840 C C . LYS A 1 104 ? -8.495 1.225 -11.008 1.00 93.06 104 LYS A C 1
ATOM 842 O O . LYS A 1 104 ? -9.079 0.213 -10.633 1.00 93.06 104 LYS A O 1
ATOM 847 N N . LYS A 1 105 ? -7.448 1.194 -11.840 1.00 92.56 105 LYS A N 1
ATOM 848 C CA . LYS A 1 105 ? -6.894 -0.054 -12.383 1.00 92.56 105 LYS A CA 1
ATOM 849 C C . LYS A 1 105 ? -6.227 -0.864 -11.277 1.00 92.56 105 LYS A C 1
ATOM 851 O O . LYS A 1 105 ? -6.480 -2.056 -11.184 1.00 92.56 105 LYS A O 1
ATOM 856 N N . ASN A 1 106 ? -5.474 -0.197 -10.406 1.00 93.81 106 ASN A N 1
ATOM 857 C CA . ASN A 1 106 ? -4.828 -0.808 -9.247 1.00 93.81 106 ASN A CA 1
ATOM 858 C C . ASN A 1 106 ? -5.860 -1.427 -8.292 1.00 93.81 106 ASN A C 1
ATOM 860 O O . ASN A 1 106 ? -5.751 -2.596 -7.940 1.00 93.81 106 ASN A O 1
ATOM 864 N N . TRP A 1 107 ? -6.912 -0.676 -7.947 1.00 92.50 107 TRP A N 1
ATOM 865 C CA . TRP A 1 107 ? -8.001 -1.176 -7.105 1.00 92.50 107 TRP A CA 1
ATOM 866 C C . TRP A 1 107 ? -8.661 -2.420 -7.705 1.00 92.50 107 TRP A C 1
ATOM 868 O O . TRP A 1 107 ? -8.795 -3.445 -7.043 1.00 92.50 107 TRP A O 1
ATOM 878 N N . LYS A 1 108 ? -9.027 -2.348 -8.989 1.00 91.50 108 LYS A N 1
ATOM 879 C CA . LYS A 1 108 ? -9.662 -3.450 -9.718 1.00 91.50 108 LYS A CA 1
ATOM 880 C C . LYS A 1 108 ? -8.752 -4.676 -9.841 1.00 91.50 108 LYS A C 1
ATOM 882 O O . LYS A 1 108 ? -9.246 -5.796 -9.832 1.00 91.50 108 LYS A O 1
ATOM 887 N N . TYR A 1 109 ? -7.440 -4.473 -9.929 1.00 89.25 109 TYR A N 1
ATOM 888 C CA . TYR A 1 109 ? -6.464 -5.559 -9.987 1.00 89.25 109 TYR A CA 1
ATOM 889 C C . TYR A 1 109 ? -6.392 -6.356 -8.680 1.00 89.25 109 TYR A C 1
ATOM 891 O O . TYR A 1 109 ? -6.119 -7.546 -8.711 1.00 89.25 109 TYR A O 1
ATOM 899 N N . VAL A 1 110 ? -6.677 -5.733 -7.534 1.00 89.12 110 VAL A N 1
ATOM 900 C CA . VAL A 1 110 ? -6.707 -6.452 -6.252 1.00 89.12 110 VAL A CA 1
ATOM 901 C C . VAL A 1 110 ? -8.103 -6.979 -5.933 1.00 89.12 110 VAL A C 1
ATOM 903 O O . VAL A 1 110 ? -8.254 -8.130 -5.540 1.00 89.12 110 VAL A O 1
ATOM 906 N N . MET A 1 111 ? -9.131 -6.151 -6.129 1.00 89.94 111 MET A N 1
ATOM 907 C CA . MET A 1 111 ? -10.502 -6.458 -5.711 1.00 89.94 111 MET A CA 1
ATOM 908 C C . MET A 1 111 ? -11.305 -7.246 -6.761 1.00 89.94 111 MET A C 1
ATOM 910 O O . MET A 1 111 ? -12.349 -7.814 -6.451 1.00 89.94 111 MET A O 1
ATOM 914 N N . GLY A 1 112 ? -10.841 -7.283 -8.011 1.00 89.56 112 GLY A N 1
ATOM 915 C CA . GLY A 1 112 ? -11.508 -7.945 -9.133 1.00 89.56 112 GLY A CA 1
ATOM 916 C C . GLY A 1 112 ? -12.563 -7.083 -9.840 1.00 89.56 112 GLY A C 1
ATOM 917 O O . GLY A 1 112 ? -12.882 -5.962 -9.435 1.00 89.56 112 GLY A O 1
ATOM 918 N N . ASP A 1 113 ? -13.121 -7.617 -10.932 1.00 89.62 113 ASP A N 1
ATOM 919 C CA . ASP A 1 113 ? -14.069 -6.899 -11.798 1.00 89.62 113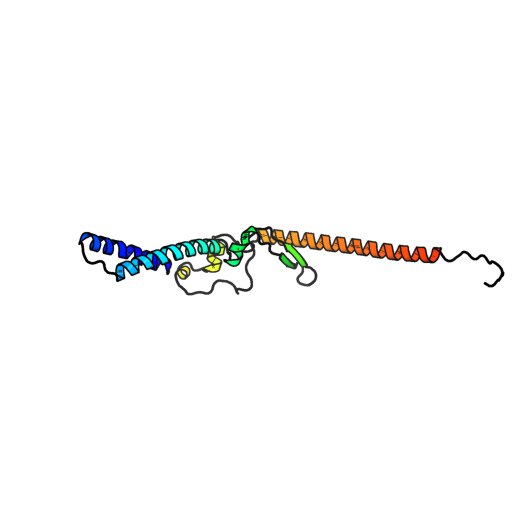 ASP A CA 1
ATOM 920 C C . ASP A 1 113 ? -15.452 -6.675 -11.174 1.00 89.62 113 ASP A C 1
ATOM 922 O O . ASP A 1 113 ? -16.119 -5.682 -11.470 1.00 89.62 113 ASP A O 1
ATOM 926 N N . LYS A 1 114 ? -15.905 -7.615 -10.341 1.00 90.56 114 LYS A N 1
ATOM 927 C CA . LYS A 1 114 ? -17.260 -7.625 -9.782 1.00 90.56 114 LYS A CA 1
ATOM 928 C C . LYS A 1 114 ? -17.291 -6.829 -8.484 1.00 90.56 114 LYS A C 1
ATOM 930 O O . LYS A 1 114 ? -16.866 -7.326 -7.447 1.00 90.56 114 LYS A O 1
ATOM 935 N N . TRP A 1 115 ? -17.854 -5.626 -8.536 1.00 90.44 115 TRP A N 1
ATOM 936 C CA . TRP A 1 115 ? -17.879 -4.706 -7.396 1.00 90.44 115 TRP A CA 1
ATOM 937 C C . TRP A 1 115 ? -18.566 -5.267 -6.140 1.00 90.44 115 TRP A C 1
ATOM 939 O O . TRP A 1 115 ? -18.166 -4.942 -5.028 1.00 90.44 115 TR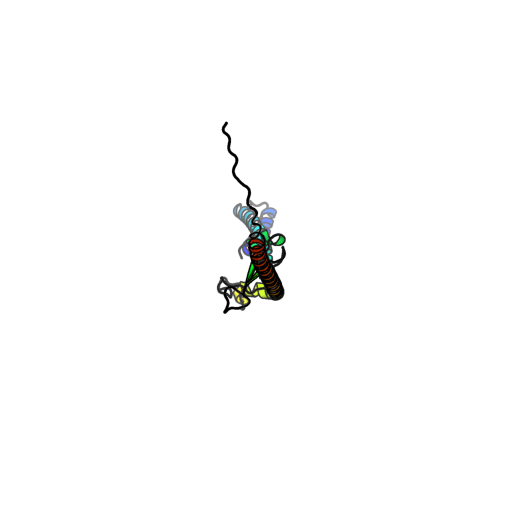P A O 1
ATOM 949 N N . TRP A 1 116 ? -19.570 -6.137 -6.284 1.00 89.62 116 TRP A N 1
ATOM 950 C CA . TRP A 1 116 ? -20.261 -6.737 -5.136 1.00 89.62 116 TRP A CA 1
ATOM 951 C C . TRP A 1 116 ? -19.427 -7.809 -4.422 1.00 89.62 116 TRP A C 1
ATOM 953 O O . TRP A 1 116 ? -19.644 -8.059 -3.240 1.00 89.62 116 TRP A O 1
ATOM 963 N N . LEU A 1 117 ? -18.454 -8.428 -5.105 1.00 90.50 117 LEU A N 1
ATOM 964 C CA . LEU A 1 117 ? -17.530 -9.375 -4.470 1.00 90.50 117 LEU A CA 1
ATOM 965 C C . LEU A 1 117 ? -16.491 -8.665 -3.602 1.00 90.50 117 LEU A C 1
ATOM 967 O O . LEU A 1 117 ? -15.858 -9.305 -2.777 1.00 90.50 117 LEU A O 1
ATOM 971 N N . TRP A 1 118 ? -16.349 -7.344 -3.718 1.00 89.69 118 TRP A N 1
ATOM 972 C CA . TRP A 1 118 ? -15.395 -6.583 -2.911 1.00 89.69 118 TRP A CA 1
ATOM 973 C C . TRP A 1 118 ? -15.706 -6.646 -1.415 1.00 89.69 118 TRP A C 1
ATOM 975 O O . TRP A 1 118 ? -14.807 -6.511 -0.587 1.00 89.69 118 TRP A O 1
ATOM 985 N N . PHE A 1 119 ? -16.977 -6.866 -1.070 1.00 89.06 119 PHE A N 1
ATOM 986 C CA . PHE A 1 119 ? -17.438 -6.939 0.312 1.00 89.06 119 PHE A CA 1
ATOM 987 C C . PHE A 1 119 ? -17.538 -8.372 0.853 1.00 89.06 119 PHE A C 1
ATOM 989 O O . PHE A 1 119 ? -18.043 -8.607 1.947 1.00 89.06 119 PHE A O 1
ATOM 996 N N . ILE A 1 120 ? -17.076 -9.354 0.088 1.00 89.06 120 ILE A N 1
ATOM 997 C CA . ILE A 1 120 ? -17.255 -10.766 0.396 1.00 89.06 120 ILE A CA 1
ATOM 998 C C . ILE A 1 120 ? -15.873 -11.431 0.302 1.00 89.06 120 ILE A C 1
ATOM 1000 O O . ILE A 1 120 ? -15.154 -11.177 -0.661 1.00 89.06 120 ILE A O 1
ATOM 1004 N N . PRO A 1 121 ? -15.454 -12.275 1.265 1.00 85.50 121 PRO A N 1
ATOM 1005 C CA . PRO A 1 121 ? -14.133 -12.910 1.250 1.00 85.50 121 PRO A CA 1
ATOM 1006 C C . PRO A 1 121 ? -14.084 -14.091 0.263 1.00 85.50 121 PRO A C 1
ATOM 1008 O O . PRO A 1 121 ? -13.719 -15.206 0.623 1.00 85.50 121 PRO A O 1
ATOM 1011 N N . PHE A 1 122 ? -14.508 -13.862 -0.978 1.00 81.50 122 PHE A N 1
ATOM 1012 C CA . PHE A 1 122 ? -14.560 -14.861 -2.035 1.00 81.50 122 PHE A CA 1
ATOM 1013 C C . PHE A 1 122 ? -14.071 -14.265 -3.352 1.00 81.50 122 PHE A C 1
ATOM 1015 O O . PHE A 1 122 ? -14.476 -13.175 -3.752 1.00 81.50 122 PHE A O 1
ATOM 1022 N N . GLY A 1 123 ? -13.258 -15.041 -4.062 1.00 73.00 123 GLY A N 1
ATOM 1023 C CA . GLY A 1 123 ? -12.672 -14.657 -5.339 1.00 73.00 123 GLY A CA 1
ATOM 1024 C C . GLY A 1 123 ? -11.152 -14.730 -5.298 1.00 73.00 123 GLY A C 1
ATOM 1025 O O . GLY A 1 123 ? -10.536 -14.570 -4.248 1.00 73.00 123 GLY A O 1
ATOM 1026 N N . ASN A 1 124 ? -10.560 -14.981 -6.462 1.00 76.56 124 ASN A N 1
ATOM 1027 C CA . ASN A 1 124 ? -9.119 -14.901 -6.645 1.00 76.56 124 ASN A CA 1
ATOM 1028 C C . ASN A 1 124 ? -8.797 -13.554 -7.296 1.00 76.56 124 ASN A C 1
ATOM 1030 O O . ASN A 1 124 ? -9.496 -13.175 -8.246 1.00 76.56 124 ASN A O 1
ATOM 1034 N N . PRO 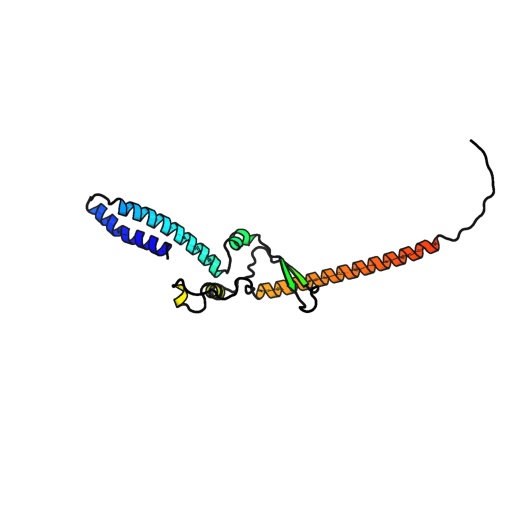A 1 125 ? -7.768 -12.833 -6.824 1.00 77.75 125 PRO A N 1
ATOM 1035 C CA . PRO A 1 125 ? -7.302 -11.653 -7.527 1.00 77.75 125 PRO A CA 1
ATOM 1036 C C . PRO A 1 125 ? -6.874 -12.047 -8.952 1.00 77.75 125 PRO A C 1
ATOM 1038 O O . PRO A 1 125 ? -6.328 -13.137 -9.153 1.00 77.75 125 PRO A O 1
ATOM 1041 N N . PRO A 1 126 ? -7.136 -11.201 -9.959 1.00 75.81 126 PRO A N 1
ATOM 1042 C CA . PRO A 1 126 ? -6.677 -11.445 -11.318 1.00 75.81 126 PRO A CA 1
ATOM 1043 C C . PRO A 1 126 ? -5.143 -11.529 -11.371 1.00 75.81 126 PRO A C 1
ATOM 1045 O O . PRO A 1 126 ? -4.440 -10.684 -10.821 1.00 75.81 126 PRO A O 1
ATOM 1048 N N . GLY A 1 127 ? -4.625 -12.542 -12.067 1.00 82.12 127 GLY A N 1
ATOM 1049 C CA . GLY A 1 127 ? -3.189 -12.769 -12.251 1.00 82.12 127 GLY A CA 1
ATOM 1050 C C . GLY A 1 127 ? -2.714 -14.111 -11.693 1.00 82.12 127 GLY A C 1
ATOM 1051 O O . GLY A 1 127 ? -3.474 -14.872 -11.104 1.00 82.12 127 GLY A O 1
ATOM 1052 N N . ASN A 1 128 ? -1.437 -14.417 -11.913 1.00 86.00 128 ASN A N 1
ATOM 1053 C CA . ASN A 1 128 ? -0.801 -15.664 -11.471 1.00 86.00 128 ASN A CA 1
ATOM 1054 C C . ASN A 1 128 ? 0.156 -15.465 -10.280 1.00 86.00 128 ASN A C 1
ATOM 1056 O O . ASN A 1 128 ? 0.836 -16.406 -9.884 1.00 86.00 128 ASN A O 1
ATOM 1060 N N . GLY A 1 129 ? 0.265 -14.238 -9.755 1.00 86.44 129 GLY A N 1
ATOM 1061 C CA . GLY A 1 129 ? 1.183 -13.876 -8.667 1.00 86.44 129 GLY A CA 1
ATOM 1062 C C . GLY A 1 129 ? 2.671 -13.827 -9.050 1.00 86.44 129 GLY A C 1
ATOM 1063 O O . GLY A 1 129 ? 3.498 -13.449 -8.222 1.00 86.44 129 GLY A O 1
ATOM 1064 N N . LEU A 1 130 ? 3.018 -14.180 -10.291 1.00 87.00 130 LEU A N 1
ATOM 1065 C CA . LEU A 1 130 ? 4.395 -14.224 -10.796 1.00 87.00 130 LEU A CA 1
ATOM 1066 C C . LEU A 1 130 ? 4.705 -13.051 -11.727 1.00 87.00 130 LEU A C 1
ATOM 1068 O O . LEU A 1 130 ? 5.824 -12.546 -11.738 1.00 87.00 130 LEU A O 1
ATOM 1072 N N . VAL A 1 131 ? 3.717 -12.618 -12.511 1.00 87.31 131 VAL A N 1
ATOM 1073 C CA . VAL A 1 131 ? 3.867 -11.548 -13.498 1.00 87.31 131 VAL A CA 1
ATOM 1074 C C . VAL A 1 131 ? 2.845 -10.459 -13.217 1.00 87.31 131 VAL A C 1
ATOM 1076 O O . VAL A 1 131 ? 1.653 -10.730 -13.074 1.00 87.31 131 VAL A O 1
ATOM 1079 N N . TYR A 1 132 ? 3.329 -9.221 -13.168 1.00 89.75 132 TYR A N 1
ATOM 1080 C CA . TYR A 1 132 ? 2.526 -8.039 -12.891 1.00 89.75 132 TYR A CA 1
ATOM 1081 C C . TYR A 1 132 ? 2.636 -7.050 -14.055 1.00 89.75 132 TYR A C 1
ATOM 1083 O O . TYR A 1 132 ? 3.719 -6.900 -14.630 1.00 89.75 132 TYR A O 1
ATOM 1091 N N . PRO A 1 133 ? 1.540 -6.367 -14.418 1.00 89.56 133 PRO A N 1
ATOM 1092 C CA . PRO A 1 133 ? 1.556 -5.359 -15.471 1.00 89.56 133 PRO A CA 1
ATOM 1093 C C . PRO A 1 133 ? 2.438 -4.165 -15.082 1.00 89.56 133 PRO A C 1
ATOM 1095 O O . PRO A 1 133 ? 2.349 -3.642 -13.970 1.00 89.56 133 PRO A O 1
ATOM 1098 N N . PHE A 1 134 ? 3.268 -3.718 -16.023 1.00 90.69 134 PHE A N 1
ATOM 1099 C CA . PHE A 1 134 ? 4.101 -2.531 -15.859 1.00 90.69 134 PHE A CA 1
ATOM 1100 C C . PHE A 1 134 ? 3.326 -1.256 -16.196 1.00 90.69 134 PHE A C 1
ATOM 1102 O O . PHE A 1 134 ? 2.433 -1.244 -17.045 1.00 90.69 134 PHE A O 1
ATOM 1109 N N . ASN A 1 135 ? 3.713 -0.161 -15.551 1.00 93.31 135 ASN A N 1
ATOM 1110 C CA . ASN A 1 135 ? 3.314 1.180 -15.934 1.00 93.31 135 ASN A CA 1
ATOM 1111 C C . ASN A 1 135 ? 3.846 1.462 -17.356 1.00 93.31 135 ASN A C 1
ATOM 1113 O O . ASN A 1 135 ? 5.066 1.442 -17.542 1.00 93.31 135 ASN A O 1
ATOM 1117 N N . PRO A 1 136 ? 2.970 1.733 -18.342 1.00 90.44 136 PRO A N 1
ATOM 1118 C CA . PRO A 1 136 ? 3.364 1.875 -19.745 1.00 90.44 136 PRO A CA 1
ATOM 1119 C C . PRO A 1 136 ? 4.345 3.035 -19.980 1.00 90.44 136 PRO A C 1
ATOM 1121 O O . PRO A 1 136 ? 5.262 2.923 -20.801 1.00 90.44 136 PRO A O 1
ATOM 1124 N N . ASP A 1 137 ? 4.214 4.119 -19.214 1.00 88.88 137 ASP A N 1
ATOM 1125 C CA . ASP A 1 137 ? 5.069 5.300 -19.347 1.00 88.88 137 ASP A CA 1
ATOM 1126 C C . ASP A 1 137 ? 6.488 5.003 -18.843 1.00 88.88 137 ASP A C 1
ATOM 1128 O O . ASP A 1 137 ? 7.482 5.358 -19.473 1.00 88.88 137 ASP A O 1
ATOM 1132 N N . LEU A 1 138 ? 6.605 4.280 -17.723 1.00 91.50 138 LEU A N 1
ATOM 1133 C CA . LEU A 1 138 ? 7.910 3.858 -17.209 1.00 91.50 138 LEU A CA 1
ATOM 1134 C C . LEU A 1 138 ? 8.515 2.736 -18.046 1.00 91.50 138 LEU A C 1
ATOM 1136 O O . LEU A 1 138 ? 9.726 2.707 -18.241 1.00 91.50 138 LEU A O 1
ATOM 1140 N N . GLN A 1 139 ? 7.692 1.822 -18.552 1.00 91.62 139 GLN A N 1
ATOM 1141 C CA . GLN A 1 139 ? 8.151 0.707 -19.367 1.00 91.62 139 GLN A CA 1
ATOM 1142 C C . GLN A 1 139 ? 8.824 1.198 -20.650 1.00 91.62 139 GLN A C 1
ATOM 1144 O O . GLN A 1 139 ? 9.936 0.771 -20.951 1.00 91.62 139 GLN A O 1
ATOM 1149 N N . SER A 1 140 ? 8.182 2.112 -21.381 1.00 91.69 140 SER A N 1
ATOM 1150 C CA . SER A 1 140 ? 8.744 2.684 -22.611 1.00 91.69 140 SER A CA 1
ATOM 1151 C C . SER A 1 140 ? 10.080 3.387 -22.350 1.00 91.69 140 SER A C 1
ATOM 1153 O O . SER A 1 140 ? 11.062 3.107 -23.040 1.00 91.69 140 SER A O 1
ATOM 1155 N N . ARG A 1 141 ? 10.156 4.191 -21.282 1.00 93.12 141 ARG A N 1
ATOM 1156 C CA . ARG A 1 141 ? 11.396 4.844 -20.840 1.00 93.12 141 ARG A CA 1
ATOM 1157 C C . ARG A 1 141 ? 12.505 3.843 -20.506 1.00 93.12 141 ARG A C 1
ATOM 1159 O O . ARG A 1 141 ? 13.638 4.022 -20.935 1.00 93.12 141 ARG A O 1
ATOM 1166 N N . LEU A 1 142 ? 12.197 2.783 -19.757 1.00 92.81 142 LEU A N 1
ATOM 1167 C CA . LEU A 1 142 ? 13.185 1.769 -19.370 1.00 92.81 142 LEU A CA 1
ATOM 1168 C C . LEU A 1 142 ? 13.679 0.957 -20.568 1.00 92.81 142 LEU A C 1
ATOM 1170 O O . LEU A 1 142 ? 14.860 0.633 -20.631 1.00 92.81 142 LEU A O 1
ATOM 1174 N N . ILE A 1 143 ? 12.806 0.644 -21.528 1.00 92.06 143 ILE A N 1
ATOM 1175 C CA . ILE A 1 143 ? 13.210 -0.026 -22.771 1.00 92.06 143 ILE A CA 1
ATOM 1176 C C . ILE A 1 143 ? 14.183 0.859 -23.554 1.00 92.06 143 ILE A C 1
ATOM 1178 O O . ILE A 1 143 ? 15.201 0.373 -24.047 1.00 92.06 143 ILE A O 1
ATOM 1182 N N . GLU A 1 144 ? 13.889 2.155 -23.652 1.00 92.12 144 GLU A N 1
ATOM 1183 C CA . GLU A 1 144 ? 14.749 3.109 -24.343 1.00 92.12 144 GLU A CA 1
ATOM 1184 C C . GLU A 1 144 ? 16.101 3.286 -23.636 1.00 92.12 144 GLU A C 1
ATOM 1186 O O . GLU A 1 144 ? 17.147 3.193 -24.281 1.00 92.12 144 GLU A O 1
ATOM 1191 N N . ASP A 1 145 ? 16.097 3.464 -22.313 1.00 92.38 145 ASP A N 1
ATOM 1192 C CA . ASP A 1 145 ? 17.314 3.579 -21.505 1.00 92.38 145 ASP A CA 1
ATOM 1193 C C . ASP A 1 145 ? 18.179 2.314 -21.623 1.00 92.38 145 ASP A C 1
ATOM 1195 O O . ASP A 1 145 ? 19.391 2.408 -21.824 1.00 92.38 145 ASP A O 1
ATOM 1199 N N . ALA A 1 146 ? 17.561 1.128 -21.565 1.00 92.81 146 ALA A N 1
ATOM 1200 C CA . ALA A 1 146 ? 18.256 -0.145 -21.731 1.00 92.81 146 ALA A CA 1
ATOM 1201 C C . ALA A 1 146 ? 18.916 -0.244 -23.114 1.00 92.81 146 ALA A C 1
ATOM 1203 O O . ALA A 1 146 ? 20.053 -0.703 -23.216 1.00 92.81 146 ALA A O 1
ATOM 1204 N N . ARG A 1 147 ? 18.215 0.185 -24.175 1.00 90.88 147 ARG A N 1
ATOM 1205 C CA . ARG A 1 147 ? 18.714 0.129 -25.558 1.00 90.88 147 ARG A CA 1
ATOM 1206 C C . ARG A 1 147 ? 19.891 1.074 -25.768 1.00 90.88 147 ARG A C 1
ATOM 1208 O O . ARG A 1 147 ? 20.870 0.704 -26.406 1.00 90.88 147 ARG A O 1
ATOM 1215 N N . ARG A 1 148 ? 19.821 2.284 -25.209 1.00 90.31 148 ARG A N 1
ATOM 1216 C CA . ARG A 1 148 ? 20.943 3.232 -25.255 1.00 90.31 148 ARG A CA 1
ATOM 1217 C C . ARG A 1 148 ? 22.166 2.655 -24.545 1.00 90.31 148 ARG A C 1
ATOM 1219 O O . ARG A 1 148 ? 23.270 2.742 -25.069 1.00 90.31 148 ARG A O 1
ATOM 1226 N N . GLN A 1 149 ? 21.981 2.045 -23.374 1.00 88.88 149 GLN A N 1
ATOM 1227 C CA . GLN A 1 149 ? 23.089 1.457 -22.616 1.00 88.88 149 GLN A CA 1
ATOM 1228 C C . GLN A 1 149 ? 23.728 0.262 -23.330 1.00 88.88 149 GLN A C 1
ATOM 1230 O O . GLN A 1 149 ? 24.955 0.175 -23.342 1.00 88.88 149 GLN A O 1
ATOM 1235 N N . SER A 1 150 ? 22.935 -0.613 -23.960 1.00 87.44 150 SER A N 1
ATOM 1236 C CA . SER A 1 150 ? 23.478 -1.744 -24.723 1.00 87.44 150 SER A CA 1
ATOM 1237 C C . SER A 1 150 ? 24.281 -1.271 -25.937 1.00 87.44 150 SER A C 1
ATOM 1239 O O . SER A 1 150 ? 25.408 -1.719 -26.121 1.00 87.44 150 SER A O 1
ATOM 1241 N N . GLN A 1 151 ? 23.769 -0.295 -26.696 1.00 87.88 151 GLN A N 1
ATOM 1242 C CA . GLN A 1 151 ? 24.480 0.293 -27.840 1.00 87.88 151 GLN A CA 1
ATOM 1243 C C . GLN A 1 151 ? 25.803 0.944 -27.417 1.00 87.88 151 GLN A C 1
ATOM 1245 O O . GLN A 1 151 ? 26.848 0.648 -27.985 1.00 87.88 151 GLN A O 1
ATOM 1250 N N . VAL A 1 152 ? 25.795 1.761 -26.354 1.00 88.25 152 VAL A N 1
ATOM 1251 C CA . VAL A 1 152 ? 27.031 2.370 -25.830 1.00 88.25 152 VAL A CA 1
ATOM 1252 C C . VAL A 1 152 ? 28.037 1.306 -25.381 1.00 88.25 152 VAL A C 1
ATOM 1254 O O . VAL A 1 152 ? 29.245 1.499 -25.528 1.00 88.25 152 VAL A O 1
ATOM 1257 N N . GLN A 1 153 ? 27.573 0.192 -24.815 1.00 86.06 153 GLN A N 1
ATOM 1258 C CA . GLN A 1 153 ? 28.443 -0.907 -24.406 1.00 86.06 153 GLN A CA 1
ATOM 1259 C C . GLN A 1 153 ? 29.056 -1.635 -25.612 1.00 86.06 153 GLN A C 1
ATOM 1261 O O . GLN A 1 153 ? 30.259 -1.902 -25.598 1.00 86.06 153 GLN A O 1
ATOM 1266 N N . GLU A 1 154 ? 28.268 -1.904 -26.652 1.00 87.06 154 GLU A N 1
ATOM 1267 C CA . GLU A 1 154 ? 28.733 -2.488 -27.916 1.00 87.06 154 GLU A CA 1
ATOM 1268 C C . GLU A 1 154 ? 29.755 -1.582 -28.614 1.00 87.06 154 GLU A C 1
ATOM 1270 O O . GLU A 1 154 ? 30.844 -2.039 -28.962 1.00 87.06 154 GLU A O 1
ATOM 1275 N N . ASP A 1 155 ? 29.472 -0.284 -28.727 1.00 89.00 155 ASP A N 1
ATOM 1276 C CA . ASP A 1 155 ? 30.382 0.693 -29.332 1.00 89.00 155 ASP A CA 1
ATOM 1277 C C . ASP A 1 155 ? 31.713 0.771 -28.576 1.00 89.00 155 ASP A C 1
ATOM 1279 O O . ASP A 1 155 ? 32.791 0.771 -29.177 1.00 89.00 155 ASP A O 1
ATOM 1283 N N . ARG A 1 156 ? 31.662 0.784 -27.236 1.00 87.94 156 ARG A N 1
ATOM 1284 C CA . ARG A 1 156 ? 32.864 0.735 -26.388 1.00 87.94 156 ARG A CA 1
ATOM 1285 C C . ARG A 1 156 ? 33.662 -0.540 -26.618 1.00 87.94 156 ARG A C 1
ATOM 1287 O O . ARG A 1 156 ? 34.886 -0.475 -26.706 1.00 87.94 156 ARG A O 1
ATOM 1294 N N . MET A 1 157 ? 32.991 -1.683 -26.721 1.00 86.62 157 MET A N 1
ATOM 1295 C CA . MET A 1 157 ? 33.637 -2.966 -26.985 1.00 86.62 157 MET A CA 1
ATOM 1296 C C . MET A 1 157 ? 34.313 -2.978 -28.360 1.00 86.62 157 MET A C 1
ATOM 1298 O O . MET A 1 157 ? 35.479 -3.356 -28.459 1.00 86.62 157 MET A O 1
ATOM 1302 N N . ASN A 1 158 ? 33.632 -2.485 -29.394 1.00 90.75 158 ASN A N 1
ATOM 1303 C CA . ASN A 1 158 ? 34.173 -2.374 -30.747 1.00 90.75 158 ASN A CA 1
ATOM 1304 C C . ASN A 1 158 ? 35.404 -1.456 -30.798 1.00 90.75 158 ASN A C 1
ATOM 1306 O O . ASN A 1 158 ? 36.425 -1.830 -31.378 1.00 90.75 158 ASN A O 1
ATOM 1310 N N . MET A 1 159 ? 35.357 -0.299 -30.127 1.00 90.81 159 MET A N 1
ATOM 1311 C CA . MET A 1 159 ? 36.511 0.602 -30.010 1.00 90.81 159 MET A CA 1
ATOM 1312 C C . MET A 1 159 ? 37.700 -0.062 -29.300 1.00 90.81 159 MET A C 1
ATOM 1314 O O . MET A 1 159 ? 38.837 0.063 -29.759 1.00 90.81 159 MET A O 1
ATOM 1318 N N . MET A 1 160 ? 37.460 -0.795 -28.207 1.00 89.38 160 MET A N 1
ATOM 1319 C CA . MET A 1 160 ? 38.515 -1.523 -27.490 1.00 89.38 160 MET A CA 1
ATOM 1320 C C . MET A 1 160 ? 39.133 -2.634 -28.349 1.00 89.38 160 MET A C 1
ATOM 1322 O O . MET A 1 160 ? 40.355 -2.771 -28.379 1.00 89.38 160 MET A O 1
ATOM 1326 N N . MET A 1 161 ? 38.316 -3.390 -29.090 1.00 88.44 161 MET A N 1
ATOM 1327 C CA . MET A 1 161 ? 38.804 -4.421 -30.012 1.00 88.44 161 MET A CA 1
ATOM 1328 C C . MET A 1 161 ? 39.666 -3.823 -31.126 1.00 88.44 161 MET A C 1
ATOM 1330 O O . MET A 1 161 ? 40.730 -4.360 -31.428 1.00 88.44 161 MET A O 1
ATOM 1334 N N . GLN A 1 162 ? 39.260 -2.685 -31.694 1.00 88.44 162 GLN A N 1
ATOM 1335 C CA . GLN A 1 162 ? 40.036 -2.009 -32.731 1.00 88.44 162 GLN A CA 1
ATOM 1336 C C . GLN A 1 162 ? 41.388 -1.512 -32.199 1.00 88.44 162 GLN A C 1
ATOM 1338 O O . GLN A 1 162 ? 42.411 -1.682 -32.863 1.00 88.44 162 GLN A O 1
ATOM 1343 N N . GLN A 1 163 ? 41.424 -0.955 -30.984 1.00 87.12 163 GLN A N 1
ATOM 1344 C CA . GLN A 1 163 ? 42.676 -0.548 -30.337 1.00 87.12 163 GLN A CA 1
ATOM 1345 C C . GLN A 1 163 ? 43.588 -1.744 -30.040 1.00 87.12 163 GLN A C 1
ATOM 1347 O O . GLN A 1 163 ? 44.789 -1.667 -30.291 1.00 87.12 163 GLN A O 1
ATOM 1352 N N . ALA A 1 164 ? 43.030 -2.855 -29.550 1.00 85.31 164 ALA A N 1
ATOM 1353 C CA . ALA A 1 164 ? 43.782 -4.078 -29.274 1.00 85.31 164 ALA A CA 1
ATOM 1354 C C . ALA A 1 164 ? 44.360 -4.711 -30.551 1.00 85.31 164 ALA A C 1
ATOM 1356 O O . ALA A 1 164 ? 45.485 -5.205 -30.557 1.00 85.31 164 ALA A O 1
ATOM 1357 N N . GLN A 1 165 ? 43.618 -4.665 -31.659 1.00 80.25 165 GLN A N 1
ATOM 1358 C CA . GLN A 1 165 ? 44.125 -5.110 -32.956 1.00 80.25 165 GLN A CA 1
ATOM 1359 C C . GLN A 1 165 ? 45.254 -4.197 -33.450 1.00 80.25 165 GLN A C 1
ATOM 1361 O O . GLN A 1 165 ? 46.310 -4.694 -33.835 1.00 80.25 165 GLN A O 1
ATOM 1366 N N . GLN A 1 166 ? 45.085 -2.872 -33.365 1.00 75.19 166 GLN A N 1
ATOM 1367 C CA . GLN A 1 166 ? 46.106 -1.905 -33.784 1.00 75.19 166 GLN A CA 1
ATOM 1368 C C . GLN A 1 166 ? 47.395 -1.979 -32.949 1.00 75.19 166 GLN A C 1
ATOM 1370 O O . GLN A 1 166 ? 48.490 -1.820 -33.498 1.00 75.19 166 GLN A O 1
ATOM 1375 N N . SER A 1 167 ? 47.300 -2.219 -31.637 1.00 68.88 167 SER A N 1
ATOM 1376 C CA . SER A 1 167 ? 48.477 -2.386 -30.775 1.00 68.88 167 SER A CA 1
ATOM 1377 C C . SER A 1 167 ? 49.243 -3.670 -31.101 1.00 68.88 167 SER A C 1
ATOM 1379 O O . SER A 1 167 ? 50.472 -3.638 -31.181 1.00 68.88 167 SER A O 1
ATOM 1381 N N . ASN A 1 168 ? 48.535 -4.766 -31.390 1.00 63.53 168 ASN A N 1
ATOM 1382 C CA . ASN A 1 168 ? 49.145 -6.026 -31.809 1.00 63.53 168 ASN A CA 1
ATOM 1383 C C . ASN A 1 168 ? 49.861 -5.901 -33.170 1.00 63.53 168 ASN A C 1
ATOM 1385 O O . ASN A 1 168 ? 50.960 -6.422 -33.344 1.00 63.53 168 ASN A O 1
ATOM 1389 N N . THR A 1 169 ? 49.300 -5.145 -34.125 1.00 59.84 169 THR A N 1
ATOM 1390 C CA . THR A 1 169 ? 49.953 -4.908 -35.428 1.00 59.84 169 THR A CA 1
ATOM 1391 C C . THR A 1 169 ? 51.210 -4.039 -35.303 1.00 59.84 169 THR A C 1
ATOM 1393 O O . THR A 1 169 ? 52.210 -4.329 -35.954 1.00 59.84 169 THR A O 1
ATOM 1396 N N . ARG A 1 170 ? 51.213 -3.009 -34.438 1.00 56.94 170 ARG A N 1
ATOM 1397 C CA . ARG A 1 170 ? 52.405 -2.166 -34.204 1.00 56.94 170 ARG A CA 1
ATOM 1398 C C . ARG A 1 170 ? 53.537 -2.899 -33.481 1.00 56.94 170 ARG A C 1
ATOM 1400 O O . ARG A 1 170 ? 54.694 -2.656 -33.806 1.00 56.94 170 ARG A O 1
ATOM 1407 N N . GLY A 1 171 ? 53.219 -3.791 -32.539 1.00 55.34 171 GLY A N 1
ATOM 1408 C CA . GLY A 1 171 ? 54.219 -4.602 -31.835 1.00 55.34 171 GLY A CA 1
ATOM 1409 C C . GLY A 1 171 ? 54.971 -5.568 -32.757 1.00 55.34 171 GLY A C 1
ATOM 1410 O O . GLY A 1 171 ? 56.179 -5.741 -32.606 1.00 55.34 171 GLY A O 1
ATOM 1411 N N . ALA A 1 172 ? 54.289 -6.130 -33.761 1.00 52.03 172 ALA A N 1
ATOM 1412 C CA . ALA A 1 172 ? 54.910 -7.004 -34.756 1.00 52.03 172 ALA A CA 1
ATOM 1413 C C . ALA A 1 172 ? 55.909 -6.254 -35.659 1.00 52.03 172 ALA A C 1
ATOM 1415 O O . ALA A 1 172 ? 57.007 -6.743 -35.898 1.00 52.03 172 ALA A O 1
ATOM 1416 N N . THR A 1 173 ? 55.593 -5.027 -36.095 1.00 54.12 173 THR A N 1
ATOM 1417 C CA . THR A 1 173 ? 56.479 -4.251 -36.989 1.00 54.12 173 THR A CA 1
ATOM 1418 C C . THR A 1 173 ? 57.755 -3.742 -36.301 1.00 54.12 173 THR A C 1
ATOM 1420 O O . THR A 1 173 ? 58.761 -3.509 -36.965 1.00 54.12 173 THR A O 1
ATOM 1423 N N . THR A 1 174 ? 57.750 -3.571 -34.973 1.00 52.12 174 THR A N 1
ATOM 1424 C CA . THR A 1 174 ? 58.931 -3.105 -34.221 1.00 52.12 174 THR A CA 1
ATOM 1425 C C . THR A 1 174 ? 59.956 -4.196 -33.908 1.00 52.12 174 THR A C 1
ATOM 1427 O O . THR A 1 174 ? 61.134 -3.878 -33.755 1.00 52.12 174 THR A O 1
ATOM 1430 N N . ILE A 1 175 ? 59.550 -5.469 -33.829 1.00 52.78 175 ILE A N 1
ATOM 1431 C CA . ILE A 1 175 ? 60.480 -6.576 -33.542 1.00 52.78 175 ILE A CA 1
ATOM 1432 C C . ILE A 1 175 ? 61.369 -6.851 -34.767 1.00 52.78 175 ILE A C 1
ATOM 1434 O O . ILE A 1 175 ? 62.581 -7.011 -34.617 1.00 52.78 175 ILE A O 1
ATOM 1438 N N . ASP A 1 176 ? 60.814 -6.743 -35.977 1.00 51.94 176 ASP A N 1
ATOM 1439 C CA . ASP A 1 176 ? 61.547 -6.965 -37.232 1.00 51.94 176 ASP A CA 1
ATOM 1440 C C . ASP A 1 176 ? 62.536 -5.834 -37.586 1.00 51.94 176 ASP A C 1
ATOM 1442 O O . ASP A 1 176 ? 63.461 -6.035 -38.371 1.00 51.94 176 ASP A O 1
ATOM 1446 N N . ALA A 1 177 ? 62.402 -4.649 -36.978 1.00 50.00 177 ALA A N 1
ATOM 1447 C CA . ALA A 1 177 ? 63.273 -3.498 -37.244 1.00 50.00 177 ALA A CA 1
ATOM 1448 C C . ALA A 1 177 ? 64.549 -3.446 -36.372 1.00 50.00 177 ALA A C 1
ATOM 1450 O O . ALA A 1 177 ? 65.397 -2.580 -36.585 1.00 50.00 177 ALA A O 1
ATOM 1451 N N . SER A 1 178 ? 64.712 -4.355 -35.400 1.00 49.69 178 SER A N 1
ATOM 1452 C CA . SER A 1 178 ? 65.862 -4.361 -34.469 1.00 49.69 178 SER A CA 1
ATOM 1453 C C . SER A 1 178 ? 66.932 -5.426 -34.767 1.00 49.69 178 SER A C 1
ATOM 1455 O O . SER A 1 178 ? 67.939 -5.510 -34.066 1.00 49.69 178 SER A O 1
ATOM 1457 N N . GLY A 1 179 ? 66.764 -6.208 -35.839 1.00 48.91 179 GLY A N 1
ATOM 1458 C CA . GLY A 1 179 ? 67.625 -7.341 -36.188 1.00 48.91 179 GLY A CA 1
ATOM 1459 C C . GLY A 1 179 ? 68.488 -7.146 -37.437 1.00 48.91 179 GLY A C 1
ATOM 1460 O O . GLY A 1 179 ? 68.462 -8.001 -38.312 1.00 48.91 179 GLY A O 1
ATOM 1461 N N . SER A 1 180 ? 69.250 -6.054 -37.566 1.00 49.16 180 SER A N 1
ATOM 1462 C CA . SER A 1 180 ? 70.306 -5.967 -38.594 1.00 49.16 180 SER A CA 1
ATOM 1463 C C . SER A 1 180 ? 71.372 -4.925 -38.243 1.00 49.16 180 SER A C 1
ATOM 1465 O O . SER A 1 180 ? 71.297 -3.768 -38.648 1.00 49.16 180 SER A O 1
ATOM 1467 N N . GLY A 1 181 ? 72.395 -5.348 -37.501 1.00 44.31 181 GLY A N 1
ATOM 1468 C CA . GLY A 1 181 ? 73.565 -4.531 -37.177 1.00 44.31 181 GLY A CA 1
ATOM 1469 C C . GLY A 1 181 ? 74.751 -5.397 -36.767 1.00 44.31 181 GLY A C 1
ATOM 1470 O O . GLY A 1 181 ? 75.121 -5.438 -35.599 1.00 44.31 181 GLY A O 1
ATOM 1471 N N . GLY A 1 182 ? 75.310 -6.145 -37.722 1.00 47.88 182 GLY A N 1
ATOM 1472 C CA . GLY A 1 182 ? 76.549 -6.897 -37.535 1.00 47.88 182 GLY A CA 1
ATOM 1473 C C . GLY A 1 182 ? 77.777 -5.981 -37.503 1.00 47.88 182 GLY A C 1
ATOM 1474 O O . GLY A 1 182 ? 77.904 -5.074 -38.321 1.00 47.88 182 GLY A O 1
ATOM 1475 N N . GLY A 1 183 ? 78.706 -6.253 -36.588 1.00 42.31 183 GLY A N 1
ATOM 1476 C CA . GLY A 1 183 ? 80.011 -5.593 -36.529 1.00 42.31 183 GLY A CA 1
ATOM 1477 C C . GLY A 1 183 ? 80.942 -6.315 -35.561 1.00 42.31 183 GLY A C 1
ATOM 1478 O O . GLY A 1 183 ? 80.794 -6.199 -34.350 1.00 42.31 183 GLY A O 1
ATOM 1479 N N . GLY A 1 184 ? 81.865 -7.110 -36.107 1.00 50.56 184 GLY A N 1
ATOM 1480 C CA . GLY A 1 184 ? 82.807 -7.937 -35.356 1.00 50.56 184 GLY A CA 1
ATOM 1481 C C . GLY A 1 184 ? 83.838 -7.149 -34.540 1.00 50.56 184 GLY A C 1
ATOM 1482 O O . GLY A 1 184 ? 84.300 -6.085 -34.944 1.00 50.56 184 GLY A O 1
ATOM 1483 N N . GLY A 1 185 ? 84.249 -7.728 -33.409 1.00 42.09 185 GLY A N 1
ATOM 1484 C CA . GLY A 1 185 ? 85.294 -7.205 -32.531 1.00 42.09 185 GLY A CA 1
ATOM 1485 C C . GLY A 1 185 ? 86.063 -8.341 -31.856 1.00 42.09 185 GLY A C 1
ATOM 1486 O O . GLY A 1 185 ? 85.497 -9.156 -31.138 1.00 42.09 185 GLY A O 1
ATOM 1487 N N . LYS A 1 186 ? 87.358 -8.402 -32.159 1.00 49.81 186 LYS A N 1
ATOM 1488 C CA . LYS A 1 186 ? 88.365 -9.409 -31.794 1.00 49.81 186 LYS A CA 1
ATOM 1489 C C . LYS A 1 186 ? 88.617 -9.532 -30.277 1.00 49.81 186 LYS A C 1
ATOM 1491 O O . LYS A 1 186 ? 88.688 -8.536 -29.572 1.00 49.81 186 LYS A O 1
ATOM 1496 N N . LEU A 1 187 ? 88.876 -10.779 -29.871 1.00 50.91 187 LEU A N 1
ATOM 1497 C CA . LEU A 1 187 ? 89.757 -11.298 -28.805 1.00 50.91 187 LEU A CA 1
ATOM 1498 C C . LEU A 1 187 ? 90.559 -10.295 -27.943 1.00 50.91 187 LEU A C 1
ATOM 1500 O O . LEU A 1 187 ? 91.352 -9.516 -28.465 1.00 50.91 187 LEU A O 1
ATOM 1504 N N . GLY A 1 188 ? 90.527 -10.496 -26.620 1.00 40.44 188 GLY A N 1
ATOM 1505 C CA . GLY A 1 188 ? 91.547 -9.992 -25.692 1.00 40.44 188 GLY A CA 1
ATOM 1506 C C . GLY A 1 188 ? 91.220 -10.319 -24.233 1.00 40.44 188 GLY A C 1
ATOM 1507 O O . GLY A 1 188 ? 90.411 -9.638 -23.618 1.00 40.44 188 GLY A O 1
ATOM 1508 N N . GLY A 1 189 ? 91.805 -11.387 -23.683 1.00 48.69 189 GLY A N 1
ATOM 1509 C CA . GLY A 1 189 ? 91.555 -11.813 -22.302 1.00 48.69 189 GLY A CA 1
ATOM 1510 C C . GLY A 1 189 ? 92.302 -11.008 -21.239 1.00 48.69 189 GLY A C 1
ATOM 1511 O O . GLY A 1 189 ? 93.330 -10.407 -21.527 1.00 48.69 189 GLY A O 1
ATOM 1512 N N . ARG A 1 190 ? 91.853 -11.109 -19.983 1.00 48.00 190 ARG A N 1
ATOM 1513 C CA . ARG A 1 190 ? 92.709 -11.376 -18.814 1.00 48.00 190 ARG A CA 1
ATOM 1514 C C . ARG A 1 190 ? 91.864 -11.604 -17.562 1.00 48.00 190 ARG A C 1
ATOM 1516 O O . ARG A 1 190 ? 90.882 -10.913 -17.331 1.00 48.00 190 ARG A O 1
ATOM 1523 N N . ARG A 1 191 ? 92.319 -12.579 -16.772 1.00 45.88 191 ARG A N 1
ATOM 1524 C CA . ARG A 1 191 ? 91.993 -12.806 -15.359 1.00 45.88 191 ARG A CA 1
ATOM 1525 C C . ARG A 1 191 ? 92.128 -11.502 -14.561 1.00 45.88 191 ARG A C 1
ATOM 1527 O O . ARG A 1 191 ? 93.143 -10.826 -14.730 1.00 45.88 191 ARG A O 1
ATOM 1534 N N . LEU A 1 192 ? 91.190 -11.217 -13.665 1.00 43.88 192 LEU A N 1
ATOM 1535 C CA . LEU A 1 192 ? 91.224 -11.539 -12.230 1.00 43.88 192 LEU A CA 1
ATOM 1536 C C . LEU A 1 192 ? 89.806 -11.397 -11.668 1.00 43.88 192 LEU A C 1
ATOM 1538 O O . LEU A 1 192 ? 89.087 -10.501 -12.158 1.00 43.88 192 LEU A O 1
#

Radius of gyration: 36.77 Å; chains: 1; bounding box: 121×25×78 Å

Sequence (192 aa):
YTSLYADYAFAAAIPILVEQLKEDNYLDIQLIVLMILGFLFGLLLTGFTLVHTTYLLQNRTTIESISFRSRTYHVRVQFDTENPLGYGVATTRPGENLWNLGWKKNWKYVMGDKWWLWFIPFGNPPGNGLVYPFNPDLQSRLIEDARRQSQVQEDRMNMMMQQAQQSNTRGATTIDASGSGGGGGKLGGRRL

Foldseek 3Di:
DQLVVLLVQLVVLVVVQVVCVVVVHDDDPVSVVSNVRSVVRNVVVVVVVVVVLVCLLQVHDPVCVVQQQPDKDWDKAAPDPVDPPRIFIFIDDRNDDFQGQGRVVSNCQAQPDDPVSSVPPDDDRPDDVPDGDTHPVVVVVRNVRRVVRVVVVVVVVVVVVVVVVVVVVVVVVVVVVPPDDDDDDDDDDDDD

Organism: NCBI:txid1117310

pLDDT: mean 85.4, std 14.72, range [40.44, 97.88]

Secondary structure (DSSP, 8-state):
-HHHHHHHHHHHHHHHHHHHHHTTPPP-HHHHHHHHHHHHHHHHHHHHHHHHHHHHHTT--HHHHHHTTT---EEEEES-SS-TT-EEEEEPPTT--TT---HHHHHHHHH-S-GGGGGSS--PPSS-SS--PPPHHHHHHHHHHHHHHHHHHHHHHHHHHHHHHHHHHHHHHHHTTS--------------